Protein AF-A0A0C9UB62-F1 (afdb_monomer_lite)

Sequence (205 aa):
MTPSEPAIDLTAFPFMSEKWKAVMKWPSSHLMYPPISFDLPDPDKDSEVCLWVRLPLPQSPYLPPTPVRVEDFHWSIRWGIGNQGLLPLSYERIVEVERASPVSPHLTNWGPLTKVVRPSAEQEMAKIPIATMTLKQRQLLELLAITQPVKEPDGDWNCQNWTTSVLFRAASVEDPIVQANNGPLLTPEQVNNVLFQARNIKHEV

Secondary structure (DSSP, 8-state):
-PPPPP---GGG-TTS-HHHHTT----TTS--PPPP----PPPSS-EEEEEEEEPPPPP-TTS--PPPPGGG-EEEEEEEEE--SSS--EEEEEE--EESSTT---EE---SEEEEEPGGGGGGEEEEEEEEE-HHHHHHHHHHHHTSPPPP--SS--HHHHHHHHHHHHH-TT-HHHHTTTS-SS-HHHHHHHHHHHHT-----

Structure (mmCIF, N/CA/C/O backbone):
data_AF-A0A0C9UB62-F1
#
_entry.id   AF-A0A0C9UB62-F1
#
loop_
_atom_site.group_PDB
_atom_site.id
_atom_site.type_symbol
_atom_site.label_atom_id
_atom_site.label_alt_id
_atom_site.label_comp_id
_atom_site.label_asym_id
_atom_site.label_entity_id
_atom_site.label_seq_id
_atom_site.pdbx_PDB_ins_code
_atom_site.Cartn_x
_atom_site.Cartn_y
_atom_site.Cartn_z
_atom_site.occupancy
_atom_site.B_iso_or_equiv
_atom_site.auth_seq_id
_atom_site.auth_comp_id
_atom_site.auth_asym_id
_atom_site.auth_atom_id
_atom_site.pdbx_PDB_model_num
ATOM 1 N N . MET A 1 1 ? 23.006 -43.112 -1.429 1.00 38.00 1 MET A N 1
ATOM 2 C CA . MET A 1 1 ? 23.166 -42.280 -0.219 1.00 38.00 1 MET A CA 1
ATOM 3 C C . MET A 1 1 ? 22.691 -40.882 -0.568 1.00 38.00 1 MET A C 1
ATOM 5 O O . MET A 1 1 ? 23.387 -40.178 -1.284 1.00 38.00 1 MET A O 1
ATOM 9 N N . THR A 1 2 ? 21.465 -40.531 -0.189 1.00 38.28 2 THR A N 1
ATOM 10 C CA . THR A 1 2 ? 20.946 -39.159 -0.297 1.00 38.28 2 THR A CA 1
ATOM 11 C C . THR A 1 2 ? 21.610 -38.303 0.786 1.00 38.28 2 THR A C 1
ATOM 13 O O . THR A 1 2 ? 21.674 -38.770 1.925 1.00 38.28 2 THR A O 1
ATOM 16 N N . PRO A 1 3 ? 22.126 -37.097 0.483 1.00 37.44 3 PRO A N 1
ATOM 17 C CA . PRO A 1 3 ? 22.650 -36.220 1.520 1.00 37.44 3 PRO A CA 1
ATOM 18 C C . PRO A 1 3 ? 21.481 -35.777 2.403 1.00 37.44 3 PRO A C 1
ATOM 20 O O . PRO A 1 3 ? 20.479 -35.278 1.895 1.00 37.44 3 PRO A O 1
ATOM 23 N N . SER A 1 4 ? 21.588 -35.996 3.711 1.00 41.72 4 SER A N 1
ATOM 24 C CA . SER A 1 4 ? 20.668 -35.422 4.690 1.00 41.72 4 SER A CA 1
ATOM 25 C C . SER A 1 4 ? 20.773 -33.897 4.632 1.00 41.72 4 SER A C 1
ATOM 27 O O . SER A 1 4 ? 21.871 -33.362 4.798 1.00 41.72 4 SER A O 1
ATOM 29 N N . GLU A 1 5 ? 19.652 -33.216 4.387 1.00 37.06 5 GLU A N 1
ATOM 30 C CA . GLU A 1 5 ? 19.554 -31.758 4.487 1.00 37.06 5 GLU A CA 1
ATOM 31 C C . GLU A 1 5 ? 20.066 -31.291 5.861 1.00 37.06 5 GLU A C 1
ATOM 33 O O . GLU A 1 5 ? 19.705 -31.890 6.880 1.00 37.06 5 GLU A O 1
ATOM 38 N N . PRO A 1 6 ? 20.907 -30.244 5.932 1.00 40.44 6 PRO A N 1
ATOM 39 C CA . PRO A 1 6 ? 21.284 -29.674 7.213 1.00 40.44 6 PRO A CA 1
ATOM 40 C C . PRO A 1 6 ? 20.050 -29.011 7.832 1.00 40.44 6 PRO A C 1
ATOM 42 O O . PRO A 1 6 ? 19.455 -28.107 7.245 1.00 40.44 6 PRO A O 1
ATOM 45 N N . ALA A 1 7 ? 19.663 -29.465 9.025 1.00 40.06 7 ALA A N 1
ATOM 46 C CA . ALA A 1 7 ? 18.649 -28.796 9.825 1.00 40.06 7 ALA A CA 1
ATOM 47 C C . ALA A 1 7 ? 19.108 -27.354 10.093 1.00 40.06 7 ALA A C 1
ATOM 49 O O . ALA A 1 7 ? 20.144 -27.129 10.720 1.00 40.06 7 ALA A O 1
ATOM 50 N N . ILE A 1 8 ? 18.362 -26.382 9.569 1.00 47.00 8 ILE A N 1
ATOM 51 C CA . ILE A 1 8 ? 18.628 -24.961 9.784 1.00 47.00 8 ILE A CA 1
ATOM 52 C C . ILE A 1 8 ? 18.284 -24.632 11.237 1.00 47.00 8 ILE A C 1
ATOM 54 O O . ILE A 1 8 ? 17.157 -24.848 11.683 1.00 47.00 8 ILE A O 1
ATOM 58 N N . ASP A 1 9 ? 19.258 -24.090 11.963 1.00 43.28 9 ASP A N 1
ATOM 59 C CA . ASP A 1 9 ? 19.062 -23.579 13.313 1.00 43.28 9 ASP A CA 1
ATOM 60 C C . ASP A 1 9 ? 18.271 -22.263 13.268 1.00 43.28 9 ASP A C 1
ATOM 62 O O . ASP A 1 9 ? 18.799 -21.177 13.017 1.00 43.28 9 ASP A O 1
ATOM 66 N N . LEU A 1 10 ? 16.964 -22.374 13.499 1.00 40.56 10 LEU A N 1
ATOM 67 C CA . LEU A 1 10 ? 16.033 -21.247 13.510 1.00 40.56 10 LEU A CA 1
ATOM 68 C C . LEU A 1 10 ? 16.213 -20.323 14.728 1.00 40.56 10 LEU A C 1
ATOM 70 O O . LEU A 1 10 ? 15.552 -19.282 14.788 1.00 40.56 10 LEU A O 1
ATOM 74 N N . THR A 1 11 ? 17.091 -20.656 15.684 1.00 42.34 11 THR A N 1
ATOM 75 C CA . THR A 1 11 ? 17.400 -19.779 16.828 1.00 42.34 11 THR A CA 1
ATOM 76 C C . THR A 1 11 ? 18.331 -18.618 16.458 1.00 42.34 11 THR A C 1
ATOM 78 O O . THR A 1 11 ? 18.419 -17.644 17.203 1.00 42.34 11 THR A O 1
ATOM 81 N N . ALA A 1 12 ? 18.936 -18.640 15.264 1.00 42.84 12 ALA A N 1
ATOM 82 C CA . ALA A 1 12 ? 19.804 -17.573 14.759 1.00 42.84 12 ALA A CA 1
ATOM 83 C C . ALA A 1 12 ? 19.063 -16.287 14.314 1.00 42.84 12 ALA A C 1
ATOM 85 O O . ALA A 1 12 ? 19.710 -15.313 13.930 1.00 42.84 12 ALA A O 1
ATOM 86 N N . PHE A 1 13 ? 17.723 -16.246 14.366 1.00 46.22 13 PHE A N 1
ATOM 87 C CA . PHE A 1 13 ? 16.918 -15.122 13.861 1.00 46.22 13 PHE A CA 1
ATOM 88 C C . PHE A 1 13 ? 15.968 -14.554 14.935 1.00 46.22 13 PHE A C 1
ATOM 90 O O . PHE A 1 13 ? 14.762 -14.815 14.892 1.00 46.22 13 PHE A O 1
ATOM 97 N N . PRO A 1 14 ? 16.469 -13.739 15.885 1.00 41.69 14 PRO A N 1
ATOM 98 C CA . PRO A 1 14 ? 15.666 -13.183 16.981 1.00 41.69 14 PRO A CA 1
ATOM 99 C C . PRO A 1 14 ? 14.676 -12.080 16.552 1.00 41.69 14 PRO A C 1
ATOM 101 O O . PRO A 1 14 ? 13.917 -11.589 17.380 1.00 41.69 14 PRO A O 1
ATOM 104 N N . PHE A 1 15 ? 14.660 -11.689 15.270 1.00 45.53 15 PHE A N 1
ATOM 105 C CA . PHE A 1 15 ? 13.867 -10.565 14.747 1.00 45.53 15 PHE A CA 1
ATOM 106 C C . PHE A 1 15 ? 12.566 -10.972 14.034 1.00 45.53 15 PHE A C 1
ATOM 108 O O . PHE A 1 15 ? 11.826 -10.109 13.572 1.00 45.53 15 PHE A O 1
ATOM 115 N N . MET A 1 16 ? 12.265 -12.271 13.931 1.00 43.91 16 MET A N 1
ATOM 116 C CA . MET A 1 16 ? 10.997 -12.752 13.371 1.00 43.91 16 MET A CA 1
ATOM 117 C C . MET A 1 16 ? 10.036 -13.126 14.496 1.00 43.91 16 MET A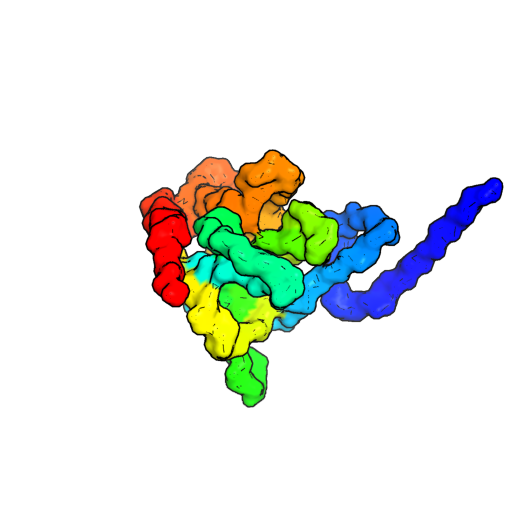 C 1
ATOM 119 O O . MET A 1 16 ? 10.305 -14.064 15.246 1.00 43.91 16 MET A O 1
ATOM 123 N N . SER A 1 17 ? 8.898 -12.432 14.600 1.00 52.84 17 SER A N 1
ATOM 124 C CA . SER A 1 17 ? 7.866 -12.826 15.562 1.00 52.84 17 SER A CA 1
ATOM 125 C C . SER A 1 17 ? 7.306 -14.211 15.209 1.00 52.84 17 SER A C 1
ATOM 127 O O . SER A 1 17 ? 7.137 -14.554 14.036 1.00 52.84 17 SER A O 1
ATOM 129 N N . GLU A 1 18 ? 7.006 -15.021 16.226 1.00 48.69 18 GLU A N 1
ATOM 130 C CA . GLU A 1 18 ? 6.475 -16.389 16.075 1.00 48.69 18 GLU A CA 1
ATOM 131 C C . GLU A 1 18 ? 5.194 -16.447 15.220 1.00 48.69 18 GLU A C 1
ATOM 133 O O . GLU A 1 18 ? 4.919 -17.446 14.556 1.00 48.69 18 GLU A O 1
ATOM 138 N N . LYS A 1 19 ? 4.455 -15.330 15.142 1.00 48.84 19 LYS A N 1
ATOM 139 C CA . LYS A 1 19 ? 3.273 -15.159 14.286 1.00 48.84 19 LYS A CA 1
ATOM 140 C C . LYS A 1 19 ? 3.584 -15.347 12.791 1.00 48.84 19 LYS A C 1
ATOM 142 O O . LYS A 1 19 ? 2.707 -15.775 12.047 1.00 48.84 19 LYS A O 1
ATOM 147 N N . TRP A 1 20 ? 4.813 -15.064 12.353 1.00 48.81 20 TRP A N 1
ATOM 148 C CA . TRP A 1 20 ? 5.208 -15.087 10.938 1.00 48.81 20 TRP A CA 1
ATOM 149 C C . TRP A 1 20 ? 5.779 -16.429 10.469 1.00 48.81 20 TRP A C 1
ATOM 151 O O . TRP A 1 20 ? 5.645 -16.775 9.296 1.00 48.81 20 TRP A O 1
ATOM 161 N N . LYS A 1 21 ? 6.336 -17.237 11.381 1.00 47.28 21 LYS A N 1
ATOM 162 C CA . LYS A 1 21 ? 6.927 -18.549 11.056 1.00 47.28 21 LYS A CA 1
ATOM 163 C C . LYS A 1 21 ? 5.878 -19.595 10.654 1.00 47.28 21 LYS A C 1
ATOM 165 O O . LYS A 1 21 ? 6.172 -20.490 9.869 1.00 47.28 21 LYS A O 1
ATOM 170 N N . ALA A 1 22 ? 4.647 -19.473 11.156 1.00 47.41 22 ALA A N 1
ATOM 171 C CA . ALA A 1 22 ? 3.569 -20.431 10.895 1.00 47.41 22 ALA A CA 1
ATOM 172 C C . ALA A 1 22 ? 2.894 -20.267 9.517 1.00 47.41 22 ALA A C 1
ATOM 174 O O . ALA A 1 22 ? 2.288 -21.215 9.020 1.00 47.41 22 ALA A O 1
ATOM 175 N N . VAL A 1 23 ? 2.985 -19.083 8.900 1.00 49.28 23 VAL A N 1
ATOM 176 C CA . VAL A 1 23 ? 2.247 -18.753 7.664 1.00 49.28 23 VAL A CA 1
ATOM 177 C C . VAL A 1 23 ? 3.047 -19.092 6.398 1.00 49.28 23 VAL A C 1
ATOM 179 O O . VAL A 1 23 ? 2.461 -19.350 5.350 1.00 49.28 23 VAL A O 1
ATOM 182 N N . MET A 1 24 ? 4.378 -19.155 6.479 1.00 48.28 24 MET A N 1
ATOM 183 C CA . MET A 1 24 ? 5.258 -19.224 5.307 1.00 48.28 24 MET A CA 1
ATOM 184 C C . MET A 1 24 ? 6.081 -20.522 5.303 1.00 48.28 24 MET A C 1
ATOM 186 O O . MET A 1 24 ? 7.197 -20.567 5.813 1.00 48.28 24 MET A O 1
ATOM 190 N N . LYS A 1 25 ? 5.553 -21.600 4.709 1.00 43.22 25 LYS A N 1
ATOM 191 C CA . LYS A 1 25 ? 6.361 -22.782 4.347 1.00 43.22 25 LYS A CA 1
ATOM 192 C C . LYS A 1 25 ? 7.100 -22.496 3.033 1.00 43.22 25 LYS A C 1
ATOM 194 O O . LYS A 1 25 ? 6.533 -22.709 1.966 1.00 43.22 25 LYS A O 1
ATOM 199 N N . TRP A 1 26 ? 8.334 -21.994 3.099 1.00 49.12 26 TRP A N 1
ATOM 200 C CA . TRP A 1 26 ? 9.145 -21.669 1.914 1.00 49.12 26 TRP A CA 1
ATOM 201 C C . TRP A 1 26 ? 10.185 -22.767 1.605 1.00 49.12 26 TRP A C 1
ATOM 203 O O . TRP A 1 26 ? 10.847 -23.231 2.534 1.00 49.12 26 TRP A O 1
ATOM 213 N N . PRO A 1 27 ? 10.367 -23.198 0.340 1.00 41.94 27 PRO A N 1
ATOM 214 C CA . PRO A 1 27 ? 11.395 -24.171 -0.037 1.00 41.94 27 PRO A CA 1
ATOM 215 C C . PRO A 1 27 ? 12.817 -23.574 -0.010 1.00 41.94 27 PRO A C 1
ATOM 217 O O . PRO A 1 27 ? 13.084 -22.495 -0.536 1.00 41.94 27 PRO A O 1
ATOM 220 N N . SER A 1 28 ? 13.745 -24.319 0.590 1.00 47.28 28 SER A N 1
ATOM 221 C CA . SER A 1 28 ? 15.059 -23.884 1.095 1.00 47.28 28 SER A CA 1
ATOM 222 C C . SER A 1 28 ? 16.166 -23.587 0.067 1.00 47.28 28 SER A C 1
ATOM 224 O O . SER A 1 28 ? 17.314 -23.415 0.469 1.00 47.28 28 SER A O 1
ATOM 226 N N . SER A 1 29 ? 15.909 -23.552 -1.245 1.00 42.22 29 SER A N 1
ATOM 227 C CA . SER A 1 29 ? 17.015 -23.560 -2.224 1.00 42.22 29 SER A CA 1
ATOM 228 C C . SER A 1 29 ? 17.572 -22.187 -2.619 1.00 42.22 29 SER A C 1
ATOM 230 O O . SER A 1 29 ? 18.649 -22.140 -3.200 1.00 42.22 29 SER A O 1
ATOM 232 N N . HIS A 1 30 ? 16.919 -21.076 -2.266 1.00 49.91 30 HIS A N 1
ATOM 233 C CA . HIS A 1 30 ? 17.483 -19.719 -2.334 1.00 49.91 30 HIS A CA 1
ATOM 234 C C . HIS A 1 30 ? 16.933 -18.918 -1.148 1.00 49.91 30 HIS A C 1
ATOM 236 O O . HIS A 1 30 ? 15.745 -18.598 -1.126 1.00 49.91 30 HIS A O 1
ATOM 242 N N . LEU A 1 31 ? 17.769 -18.618 -0.150 1.00 53.88 31 LEU A N 1
ATOM 243 C CA . LEU A 1 31 ? 17.399 -17.768 0.989 1.00 53.88 31 LEU A CA 1
ATOM 244 C C . LEU A 1 31 ? 17.066 -16.353 0.487 1.00 53.88 31 LEU A C 1
ATOM 246 O O . LEU A 1 31 ? 17.947 -15.510 0.332 1.00 53.88 31 LEU A O 1
ATOM 250 N N . MET A 1 32 ? 15.790 -16.106 0.199 1.00 62.75 32 MET A N 1
ATOM 251 C CA . MET A 1 32 ? 15.250 -14.762 0.033 1.00 62.75 32 MET A CA 1
ATOM 252 C C . MET A 1 32 ? 14.961 -14.213 1.423 1.00 62.75 32 MET A C 1
ATOM 254 O O . MET A 1 32 ? 14.104 -14.736 2.134 1.00 62.75 32 MET A O 1
ATOM 258 N N . TYR A 1 33 ? 15.697 -13.181 1.823 1.00 71.69 33 TYR A N 1
ATOM 259 C CA . TYR A 1 33 ? 15.425 -12.491 3.074 1.00 71.69 33 TYR A CA 1
ATOM 260 C C . TYR A 1 33 ? 14.314 -11.463 2.852 1.00 71.69 33 TYR A C 1
ATOM 262 O O . TYR A 1 33 ? 14.376 -10.727 1.862 1.00 71.69 33 TYR A O 1
ATOM 270 N N . PRO A 1 34 ? 13.318 -11.386 3.751 1.00 75.62 34 PRO A N 1
ATOM 271 C CA . PRO A 1 34 ? 12.351 -10.307 3.700 1.00 75.62 34 PRO A CA 1
ATOM 272 C C . PRO A 1 34 ? 13.068 -8.960 3.879 1.00 75.62 34 PRO A C 1
ATOM 274 O O . PRO A 1 34 ? 14.125 -8.893 4.521 1.00 75.62 34 PRO A O 1
ATOM 277 N N . PRO A 1 35 ? 12.493 -7.868 3.359 1.00 81.62 35 PRO A N 1
ATOM 278 C CA . PRO A 1 35 ? 12.993 -6.532 3.626 1.00 81.62 35 PRO A CA 1
ATOM 279 C C . PRO A 1 35 ? 13.030 -6.244 5.124 1.00 81.62 35 PRO A C 1
ATOM 281 O O . PRO A 1 35 ? 12.196 -6.723 5.894 1.00 81.62 35 PRO A O 1
ATOM 284 N N . ILE A 1 36 ? 13.969 -5.393 5.530 1.00 85.06 36 ILE A N 1
ATOM 285 C CA . ILE A 1 36 ? 14.010 -4.878 6.898 1.00 85.06 36 ILE A CA 1
ATOM 286 C C . ILE A 1 36 ? 12.713 -4.101 7.160 1.00 85.06 36 ILE A C 1
ATOM 288 O O . ILE A 1 36 ? 12.412 -3.131 6.461 1.00 85.06 36 ILE A O 1
ATOM 292 N N . SER A 1 37 ? 11.979 -4.517 8.191 1.00 89.38 37 SER A N 1
ATOM 293 C CA . SER A 1 37 ? 10.819 -3.809 8.728 1.00 89.38 37 SER A CA 1
ATOM 294 C C . SER A 1 37 ? 11.073 -3.464 10.187 1.00 89.38 37 SER A C 1
ATOM 296 O O . SER A 1 37 ? 11.507 -4.316 10.962 1.00 89.38 37 SER A O 1
ATOM 298 N N . PHE A 1 38 ? 10.780 -2.226 10.571 1.00 86.12 38 PHE A N 1
ATOM 299 C CA . PHE A 1 38 ? 10.839 -1.814 11.970 1.00 86.12 38 PHE A CA 1
ATOM 300 C C . PHE A 1 38 ? 9.590 -2.293 12.719 1.00 86.12 38 PHE A C 1
ATOM 302 O O . PHE A 1 38 ? 8.471 -2.158 12.224 1.00 86.12 38 PHE A O 1
ATOM 309 N N . ASP A 1 39 ? 9.768 -2.825 13.927 1.00 86.38 39 ASP A N 1
ATOM 310 C CA . ASP A 1 39 ? 8.655 -3.208 14.801 1.00 86.38 39 ASP A CA 1
ATOM 311 C C . ASP A 1 39 ? 8.157 -1.984 15.585 1.00 86.38 39 ASP A C 1
ATOM 313 O O . ASP A 1 39 ? 8.404 -1.829 16.780 1.00 86.38 39 ASP A O 1
ATOM 317 N N . LEU A 1 40 ? 7.546 -1.041 14.862 1.00 87.06 40 LEU A N 1
ATOM 318 C CA . LEU A 1 40 ? 6.923 0.149 15.439 1.00 87.06 40 LEU A CA 1
ATOM 319 C C . LEU A 1 40 ? 5.398 0.027 15.351 1.00 87.06 40 LEU A C 1
ATOM 321 O O . LEU A 1 40 ? 4.884 -0.302 14.275 1.00 87.06 40 LEU A O 1
ATOM 325 N N . PRO A 1 41 ? 4.666 0.312 16.442 1.00 89.44 41 PRO A N 1
ATOM 326 C CA . PRO A 1 41 ? 3.213 0.258 16.438 1.00 89.44 41 PRO A CA 1
ATOM 327 C C . PRO A 1 41 ? 2.622 1.356 15.546 1.00 89.44 41 PRO A C 1
ATOM 329 O O . PRO A 1 41 ? 3.055 2.511 15.590 1.00 89.44 41 PRO A O 1
ATOM 332 N N . ASP A 1 42 ? 1.588 0.998 14.780 1.00 92.81 42 ASP A N 1
ATOM 333 C CA . ASP A 1 42 ? 0.747 1.973 14.081 1.00 92.81 42 ASP A CA 1
ATOM 334 C C . ASP A 1 42 ? -0.025 2.799 15.132 1.00 92.81 42 ASP A C 1
ATOM 336 O O . ASP A 1 42 ? -0.736 2.212 15.956 1.00 92.81 42 ASP A O 1
ATOM 340 N N . PRO A 1 43 ? 0.141 4.135 15.178 1.00 93.25 43 PRO A N 1
ATOM 341 C CA . PRO A 1 43 ? -0.484 4.961 16.202 1.00 93.25 43 PRO A CA 1
ATOM 342 C C . PRO A 1 43 ? -2.014 4.930 16.119 1.00 93.25 43 PRO A C 1
ATOM 344 O O . PRO A 1 43 ? -2.596 5.037 15.039 1.00 93.25 43 PRO A O 1
ATOM 347 N N . ASP A 1 44 ? -2.676 4.895 17.277 1.00 95.50 44 ASP A N 1
ATOM 348 C CA . ASP A 1 44 ? -4.135 5.007 17.380 1.00 95.50 44 ASP A CA 1
ATOM 349 C C . ASP A 1 44 ? -4.604 6.456 17.176 1.00 95.50 44 ASP A C 1
ATOM 351 O O . ASP A 1 44 ? -4.972 7.179 18.100 1.00 95.50 44 ASP A O 1
ATOM 355 N N . LYS A 1 45 ? -4.476 6.917 15.934 1.00 94.56 45 LYS A N 1
ATOM 356 C CA . LYS A 1 45 ? -4.943 8.210 15.444 1.00 94.56 45 LYS A CA 1
ATOM 357 C C . LYS A 1 45 ? -5.405 8.069 14.004 1.00 94.56 45 LYS A C 1
ATOM 359 O O . LYS A 1 45 ? -5.017 7.125 13.310 1.00 94.56 45 LYS A O 1
ATOM 364 N N . ASP A 1 46 ? -6.158 9.049 13.539 1.00 96.69 46 ASP A N 1
ATOM 365 C CA . ASP A 1 46 ? -6.497 9.163 12.130 1.00 96.69 46 ASP A CA 1
ATOM 366 C C . ASP A 1 46 ? -5.253 9.545 11.320 1.00 96.69 46 ASP A C 1
ATOM 368 O O . ASP A 1 46 ? -4.506 10.459 11.687 1.00 96.69 46 ASP A O 1
ATOM 372 N N . SER A 1 47 ? -5.023 8.828 10.222 1.00 96.56 47 SER A N 1
ATOM 373 C CA . SER A 1 47 ? -3.880 9.041 9.333 1.00 96.56 47 SER A CA 1
ATOM 374 C C . SER A 1 47 ? -4.340 9.105 7.885 1.00 96.56 47 SER A C 1
ATOM 376 O O . SER A 1 47 ? -5.184 8.320 7.452 1.00 96.56 47 SER A O 1
ATOM 378 N N . GLU A 1 48 ? -3.753 10.029 7.129 1.00 97.44 48 GLU A N 1
ATOM 379 C CA . GLU A 1 48 ? -3.932 10.112 5.683 1.00 97.44 48 GLU A CA 1
ATOM 380 C C . GLU A 1 48 ? -3.217 8.934 5.005 1.00 97.44 48 GLU A C 1
ATOM 382 O O . GLU A 1 48 ? -1.992 8.802 5.076 1.00 97.44 48 GLU A O 1
ATOM 387 N N . VAL A 1 49 ? -3.996 8.071 4.355 1.00 97.94 49 VAL A N 1
ATOM 388 C CA . VAL A 1 49 ? -3.514 6.948 3.550 1.00 97.94 49 VAL A CA 1
ATOM 389 C C . VAL A 1 49 ? -3.439 7.393 2.097 1.00 97.94 49 VAL A C 1
ATOM 391 O O . VAL A 1 49 ? -4.398 7.951 1.559 1.00 97.94 49 VAL A O 1
ATOM 394 N N . CYS A 1 50 ? -2.297 7.155 1.459 1.00 97.62 50 CYS A N 1
ATOM 395 C CA . CYS A 1 50 ? -2.002 7.639 0.114 1.00 97.62 50 CYS A CA 1
ATOM 396 C C . CYS A 1 50 ? -1.519 6.521 -0.802 1.00 97.62 50 CYS A C 1
ATOM 398 O O . CYS A 1 50 ? -0.837 5.594 -0.363 1.00 97.62 50 CYS A O 1
ATOM 400 N N . LEU A 1 51 ? -1.818 6.659 -2.091 1.00 97.56 51 LEU A N 1
ATOM 401 C CA . LEU A 1 51 ? -1.153 5.926 -3.153 1.00 97.56 51 LEU A CA 1
ATOM 402 C C . LEU A 1 51 ? 0.106 6.697 -3.541 1.00 97.56 51 LEU A C 1
ATOM 404 O O . LEU A 1 51 ? 0.044 7.864 -3.926 1.00 97.56 51 LEU A O 1
ATOM 408 N N . TRP A 1 52 ? 1.242 6.028 -3.443 1.00 95.12 52 TRP A N 1
ATOM 409 C CA . TRP A 1 52 ? 2.532 6.548 -3.856 1.00 95.12 52 TRP A CA 1
ATOM 410 C C . TRP A 1 52 ? 2.930 5.925 -5.182 1.00 95.12 52 TRP A C 1
ATOM 412 O O . TRP A 1 52 ? 2.940 4.698 -5.314 1.00 95.12 52 TRP A O 1
ATOM 422 N N . VAL A 1 53 ? 3.285 6.781 -6.135 1.00 93.56 53 VAL A N 1
ATOM 423 C CA . VAL A 1 53 ? 3.733 6.405 -7.474 1.00 93.56 53 VAL A CA 1
ATOM 424 C C . VAL A 1 53 ? 5.176 6.859 -7.630 1.00 93.56 53 VAL A C 1
ATOM 426 O O . VAL A 1 53 ? 5.459 8.054 -7.562 1.00 93.56 53 VAL A O 1
ATOM 429 N N . ARG A 1 54 ? 6.091 5.903 -7.798 1.00 89.50 54 ARG A N 1
ATOM 430 C CA . ARG A 1 54 ? 7.531 6.153 -7.947 1.00 89.50 54 ARG A CA 1
ATOM 431 C C . ARG A 1 54 ? 8.009 5.715 -9.322 1.00 89.50 54 ARG A C 1
ATOM 433 O O . ARG A 1 54 ? 7.563 4.684 -9.826 1.00 89.50 54 ARG A O 1
ATOM 440 N N . LEU A 1 55 ? 8.981 6.438 -9.869 1.00 84.06 55 LEU A N 1
ATOM 441 C CA . LEU A 1 55 ? 9.744 5.985 -11.028 1.00 84.06 55 LEU A CA 1
ATOM 442 C C . LEU A 1 55 ? 10.365 4.591 -10.790 1.00 84.06 55 LEU A C 1
ATOM 444 O O . LEU A 1 55 ? 10.696 4.234 -9.647 1.00 84.06 55 LEU A O 1
ATOM 448 N N . PRO A 1 56 ? 10.544 3.780 -11.848 1.00 78.38 56 PRO A N 1
ATOM 449 C CA . PRO A 1 56 ? 11.391 2.603 -11.740 1.00 78.38 56 PRO A CA 1
ATOM 450 C C . PRO A 1 56 ? 12.781 3.041 -11.279 1.00 78.38 56 PRO A C 1
ATOM 452 O O . PRO A 1 56 ? 13.258 4.118 -11.640 1.00 78.38 56 PRO A O 1
ATOM 455 N N . LEU A 1 57 ? 13.442 2.200 -10.481 1.00 71.06 57 LEU A N 1
ATOM 456 C CA . LEU A 1 57 ? 14.835 2.457 -10.126 1.00 71.06 57 LEU A CA 1
ATOM 457 C C . LEU A 1 57 ? 15.650 2.643 -11.413 1.00 71.06 57 LEU A C 1
ATOM 459 O O . LEU A 1 57 ? 15.420 1.887 -12.366 1.00 71.06 57 LEU A O 1
ATOM 463 N N . PRO A 1 58 ? 16.581 3.616 -11.449 1.00 64.69 58 PRO A N 1
ATOM 464 C CA . PRO A 1 58 ? 17.397 3.853 -12.625 1.00 64.69 58 PRO A CA 1
ATOM 465 C C . PRO A 1 58 ? 18.022 2.536 -13.069 1.00 64.69 58 PRO A C 1
ATOM 467 O O . PRO A 1 58 ? 18.613 1.799 -12.271 1.00 64.69 58 PRO A O 1
ATOM 470 N N . GLN A 1 59 ? 17.833 2.220 -14.349 1.00 61.25 59 GLN A N 1
ATOM 471 C CA . GLN A 1 59 ? 18.492 1.073 -14.946 1.00 61.25 59 GLN A CA 1
ATOM 472 C C . GLN A 1 59 ? 20.006 1.259 -14.830 1.00 61.25 59 GLN A C 1
ATOM 474 O O . GLN A 1 59 ? 20.501 2.380 -14.711 1.00 61.25 59 GLN A O 1
ATOM 479 N N . SER A 1 60 ? 20.729 0.137 -14.826 1.00 64.31 60 SER A N 1
ATOM 480 C CA . SER A 1 60 ? 22.192 0.111 -14.783 1.00 64.31 60 SER A CA 1
ATOM 481 C C . SER A 1 60 ? 22.786 1.238 -15.642 1.00 64.31 60 SER A C 1
ATOM 483 O O . SER A 1 60 ? 22.411 1.334 -16.811 1.00 64.31 60 SER A O 1
ATOM 485 N N . PRO A 1 61 ? 23.736 2.048 -15.129 1.00 67.69 61 PRO A N 1
ATOM 486 C CA . PRO A 1 61 ? 24.345 3.134 -15.906 1.00 67.69 61 PRO A CA 1
ATOM 487 C C . PRO A 1 61 ? 25.113 2.619 -17.136 1.00 67.69 61 PRO A C 1
ATOM 489 O O . PRO A 1 61 ? 25.534 3.399 -17.984 1.00 67.69 61 PRO A O 1
ATOM 492 N N . TYR A 1 62 ? 25.308 1.301 -17.221 1.00 74.38 62 TYR A N 1
ATOM 493 C CA . TYR A 1 62 ? 25.943 0.605 -18.331 1.00 74.38 62 TYR A CA 1
ATOM 494 C C . TYR A 1 62 ? 24.956 0.162 -19.426 1.00 74.38 62 TYR A C 1
ATOM 496 O O . TYR A 1 62 ? 25.394 -0.391 -20.433 1.00 74.38 62 TYR A O 1
ATOM 504 N N . LEU A 1 63 ? 23.646 0.363 -19.242 1.00 68.38 63 LEU A N 1
ATOM 505 C CA . LEU A 1 63 ? 22.623 0.092 -20.252 1.00 68.38 63 LEU A CA 1
ATOM 506 C C . LEU A 1 63 ? 22.143 1.402 -20.892 1.00 68.38 63 LEU A C 1
ATOM 508 O O . LEU A 1 63 ? 22.084 2.430 -20.215 1.00 68.38 63 LEU A O 1
ATOM 512 N N . PRO A 1 64 ? 21.804 1.392 -22.195 1.00 70.50 64 PRO A N 1
ATOM 513 C CA . PRO A 1 64 ? 21.224 2.563 -22.834 1.00 70.50 64 PRO A CA 1
ATOM 514 C C . PRO A 1 64 ? 19.903 2.931 -22.140 1.00 70.50 64 PRO A C 1
ATOM 516 O O . PRO A 1 64 ? 19.150 2.030 -21.763 1.00 70.50 64 PRO A O 1
ATOM 519 N N . PRO A 1 65 ? 19.595 4.231 -21.984 1.00 72.50 65 PRO A N 1
ATOM 520 C CA . PRO A 1 65 ? 18.349 4.658 -21.367 1.00 72.50 65 PRO A CA 1
ATOM 521 C C . PRO A 1 65 ? 17.170 4.144 -22.194 1.00 72.50 65 PRO A C 1
ATOM 523 O O . PRO A 1 65 ? 16.989 4.527 -23.351 1.00 72.50 65 PRO A O 1
ATOM 526 N N . THR A 1 66 ? 16.363 3.262 -21.610 1.00 73.81 66 THR A N 1
ATOM 527 C CA . THR A 1 66 ? 15.076 2.893 -22.196 1.00 73.81 66 THR A CA 1
ATOM 528 C C . THR A 1 66 ? 14.037 3.946 -21.829 1.00 73.81 66 THR A C 1
ATOM 530 O O . THR A 1 66 ? 14.021 4.382 -20.674 1.00 73.81 66 THR A O 1
ATOM 533 N N . PRO A 1 67 ? 13.138 4.326 -22.754 1.00 80.31 67 PRO A N 1
ATOM 534 C CA . PRO A 1 67 ? 11.996 5.163 -22.415 1.00 80.31 67 PRO A CA 1
ATOM 535 C C . PRO A 1 67 ? 11.221 4.547 -21.250 1.00 80.31 67 PRO A C 1
ATOM 537 O O . PRO A 1 67 ? 10.807 3.391 -21.332 1.00 80.31 67 PRO A O 1
ATOM 540 N N . VAL A 1 68 ? 11.052 5.310 -20.171 1.00 80.62 68 VAL A N 1
ATOM 541 C CA . VAL A 1 68 ? 10.240 4.892 -19.028 1.00 80.62 68 VAL A CA 1
ATOM 542 C C . VAL A 1 68 ? 8.778 4.946 -19.443 1.00 80.62 68 VAL A C 1
ATOM 544 O O . VAL A 1 68 ? 8.296 5.990 -19.895 1.00 80.62 68 VAL A O 1
ATOM 547 N N . ARG A 1 69 ? 8.073 3.826 -19.305 1.00 84.00 69 ARG A N 1
ATOM 548 C CA . ARG A 1 69 ? 6.641 3.742 -19.580 1.00 84.00 69 ARG A CA 1
ATOM 549 C C . ARG A 1 69 ? 5.853 3.868 -18.280 1.00 84.00 69 ARG A C 1
ATOM 551 O O . ARG A 1 69 ? 6.374 3.630 -17.194 1.00 84.00 69 ARG A O 1
ATOM 558 N N . VAL A 1 70 ? 4.573 4.221 -18.385 1.00 84.38 70 VAL A N 1
ATOM 559 C CA . VAL A 1 70 ? 3.693 4.359 -17.210 1.00 84.38 70 VAL A CA 1
ATOM 560 C C . VAL A 1 70 ? 3.584 3.033 -16.456 1.00 84.38 70 VAL A C 1
ATOM 562 O O . VAL A 1 70 ? 3.497 3.027 -15.231 1.00 84.38 70 VAL A O 1
ATOM 565 N N . GLU A 1 71 ? 3.655 1.904 -17.162 1.00 85.50 71 GLU A N 1
ATOM 566 C CA . GLU A 1 71 ? 3.599 0.563 -16.574 1.00 85.50 71 GLU A CA 1
ATOM 567 C C . GLU A 1 71 ? 4.844 0.211 -15.740 1.00 85.50 71 GLU A C 1
ATOM 569 O O . GLU A 1 71 ? 4.786 -0.698 -14.911 1.00 85.50 71 GLU A O 1
ATOM 574 N N . ASP A 1 72 ? 5.948 0.945 -15.920 1.00 83.94 72 ASP A N 1
ATOM 575 C CA . ASP A 1 72 ? 7.186 0.751 -15.160 1.00 83.94 72 ASP A CA 1
ATOM 576 C C . ASP A 1 72 ? 7.141 1.439 -13.785 1.00 83.94 72 ASP A C 1
ATOM 578 O O . ASP A 1 72 ? 8.01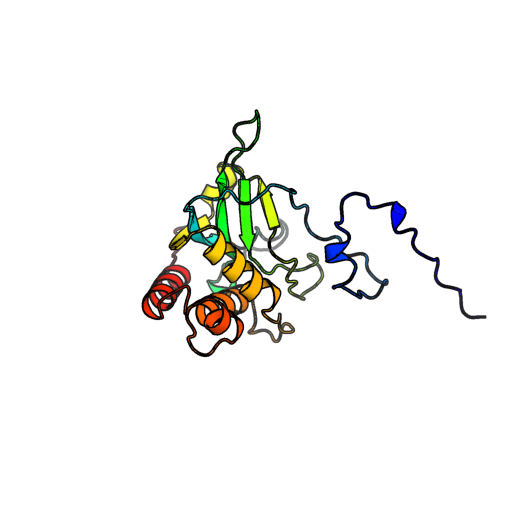8 1.216 -12.946 1.00 83.94 72 ASP A O 1
ATOM 582 N N . PHE A 1 73 ? 6.135 2.286 -13.531 1.00 90.31 73 PHE A N 1
ATOM 583 C CA . PHE A 1 73 ? 6.001 2.974 -12.250 1.00 90.31 73 PHE A CA 1
ATOM 584 C C . PHE A 1 73 ? 5.648 1.994 -11.134 1.00 90.31 73 PHE A C 1
ATOM 586 O O . PHE A 1 73 ? 4.765 1.142 -11.268 1.00 90.31 73 PHE A O 1
ATOM 593 N N . HIS A 1 74 ? 6.312 2.160 -9.994 1.00 91.69 74 HIS A N 1
ATOM 594 C CA . HIS A 1 74 ? 6.066 1.366 -8.801 1.00 91.69 74 HIS A CA 1
ATOM 595 C C . HIS A 1 74 ? 4.973 2.003 -7.955 1.00 91.69 74 HIS A C 1
ATOM 597 O O . HIS A 1 74 ? 5.062 3.183 -7.605 1.00 91.69 74 HIS A O 1
ATOM 603 N N . TRP A 1 75 ? 3.946 1.224 -7.624 1.00 95.44 75 TRP A N 1
ATOM 604 C CA . TRP A 1 75 ? 2.818 1.672 -6.812 1.00 95.44 75 TRP A CA 1
ATOM 605 C C . TRP A 1 75 ? 2.867 1.040 -5.427 1.00 95.44 75 TRP A C 1
ATOM 607 O O . TRP A 1 75 ? 3.128 -0.153 -5.280 1.00 95.44 75 TRP A O 1
ATOM 617 N N . SER A 1 76 ? 2.588 1.847 -4.408 1.00 96.12 76 SER A N 1
ATOM 618 C CA . SER A 1 76 ? 2.517 1.391 -3.018 1.00 96.12 76 SER A CA 1
ATOM 619 C C . SER A 1 76 ? 1.505 2.211 -2.227 1.00 96.12 76 SER A C 1
ATOM 621 O O . SER A 1 76 ? 1.345 3.406 -2.475 1.00 96.12 76 SER A O 1
ATOM 623 N N . ILE A 1 77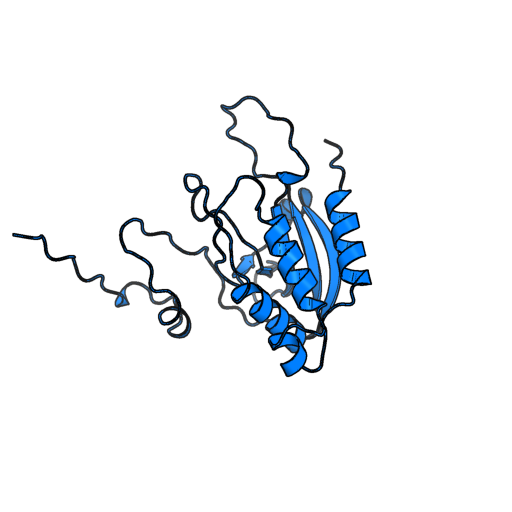 ? 0.820 1.588 -1.272 1.00 98.00 77 ILE A N 1
ATOM 624 C CA . ILE A 1 77 ? -0.092 2.285 -0.360 1.00 98.00 77 ILE A CA 1
ATOM 625 C C . ILE A 1 77 ? 0.674 2.596 0.922 1.00 98.00 77 ILE A C 1
ATOM 627 O O . ILE A 1 77 ? 1.303 1.698 1.484 1.00 98.00 77 ILE A O 1
ATOM 631 N N . ARG A 1 78 ? 0.650 3.852 1.380 1.00 96.81 78 ARG A N 1
ATOM 632 C CA . ARG A 1 78 ? 1.431 4.271 2.553 1.00 96.81 78 ARG A CA 1
ATOM 633 C C . ARG A 1 78 ? 0.709 5.259 3.450 1.00 96.81 78 ARG A C 1
ATOM 635 O O . ARG A 1 78 ? -0.139 6.023 2.990 1.00 96.81 78 ARG A O 1
ATOM 642 N N . TRP A 1 79 ? 1.097 5.264 4.719 1.00 96.94 79 TRP A N 1
ATOM 643 C CA . TRP A 1 79 ? 0.716 6.281 5.696 1.00 96.94 79 TRP A CA 1
ATOM 644 C C . TRP A 1 79 ? 1.825 6.491 6.725 1.00 96.94 79 TRP A C 1
ATOM 646 O O . TRP A 1 79 ? 2.602 5.584 7.032 1.00 96.94 79 TRP A O 1
ATOM 656 N N . GLY A 1 80 ? 1.883 7.699 7.280 1.00 94.50 80 GLY A N 1
ATOM 657 C CA . GLY A 1 80 ? 2.844 8.038 8.323 1.00 94.50 80 GLY A CA 1
ATOM 658 C C . GLY A 1 80 ? 2.466 7.413 9.665 1.00 94.50 80 GLY A C 1
ATOM 659 O O . GLY A 1 80 ? 1.341 7.584 10.139 1.00 94.50 80 GLY A O 1
ATOM 660 N N . ILE A 1 81 ? 3.429 6.762 10.320 1.00 91.38 81 ILE A N 1
ATOM 661 C CA . ILE A 1 81 ? 3.281 6.272 11.705 1.00 91.38 81 ILE A CA 1
ATOM 662 C C . ILE A 1 81 ? 3.894 7.234 12.742 1.00 91.38 81 ILE A C 1
ATOM 664 O O . ILE A 1 81 ? 3.844 6.990 13.948 1.00 91.38 81 ILE A O 1
ATOM 668 N N . GLY A 1 82 ? 4.403 8.381 12.274 1.00 82.06 82 GLY A N 1
ATOM 669 C CA . GLY A 1 82 ? 4.952 9.465 13.088 1.00 82.06 82 GLY A CA 1
ATOM 670 C C . GLY A 1 82 ? 6.430 9.293 13.448 1.00 82.06 82 GLY A C 1
ATOM 671 O O . GLY A 1 82 ? 7.074 8.310 13.089 1.00 82.06 82 GLY A O 1
ATOM 672 N N . ASN A 1 83 ? 6.965 10.275 14.176 1.00 76.38 83 ASN A N 1
ATOM 673 C CA . ASN A 1 83 ? 8.326 10.235 14.705 1.00 76.38 83 ASN A CA 1
ATOM 674 C C . ASN A 1 83 ? 8.285 9.562 16.081 1.00 76.38 83 ASN A C 1
ATOM 676 O O . ASN A 1 83 ? 7.902 10.193 17.063 1.00 76.38 83 ASN A O 1
ATOM 680 N N . GLN A 1 84 ? 8.652 8.283 16.158 1.00 64.88 84 GLN A N 1
ATOM 681 C CA . GLN A 1 84 ? 8.684 7.529 17.423 1.00 64.88 84 GLN A CA 1
ATOM 682 C C . GLN A 1 84 ? 10.089 7.461 18.053 1.00 64.88 84 GLN A C 1
ATOM 684 O O . GLN A 1 84 ? 10.385 6.557 18.828 1.00 64.88 84 GLN A O 1
ATOM 689 N N . GLY A 1 85 ? 10.981 8.405 17.736 1.00 62.12 85 GLY A N 1
ATOM 690 C CA . GLY A 1 85 ? 12.361 8.382 18.224 1.00 62.12 85 GLY A CA 1
ATOM 691 C C . GLY A 1 85 ? 12.979 9.761 18.441 1.00 62.12 85 GLY A C 1
ATOM 692 O O . GLY A 1 85 ? 12.398 10.787 18.107 1.00 62.12 85 GLY A O 1
ATOM 693 N N . LEU A 1 86 ? 14.195 9.759 18.995 1.00 58.81 86 LEU A N 1
ATOM 694 C CA . LEU A 1 86 ? 15.003 10.961 19.253 1.00 58.81 86 LEU A CA 1
ATOM 695 C C . LEU A 1 86 ? 15.528 11.627 17.971 1.00 58.81 86 LEU A C 1
ATOM 697 O O . LEU A 1 86 ? 15.944 12.782 17.998 1.00 58.81 86 LEU A O 1
ATOM 701 N N . LEU A 1 87 ? 15.543 10.892 16.858 1.00 69.50 87 LEU A N 1
ATOM 702 C CA . LEU A 1 87 ? 15.994 11.390 15.565 1.00 69.50 87 LEU A CA 1
ATOM 703 C C . LEU A 1 87 ? 14.800 11.931 14.765 1.00 69.50 87 LEU A C 1
ATOM 705 O O . LEU A 1 87 ? 13.724 11.332 14.823 1.00 69.50 87 LEU A O 1
ATOM 709 N N . PRO A 1 88 ? 14.981 13.000 13.965 1.00 72.81 88 PRO A N 1
ATOM 710 C CA . PRO A 1 88 ? 13.950 13.561 13.089 1.00 72.81 88 PRO A CA 1
ATOM 711 C C . PRO A 1 88 ? 13.739 12.678 11.845 1.00 72.81 88 PRO A C 1
ATOM 713 O O . PRO A 1 88 ? 13.846 13.132 10.708 1.00 72.81 88 PRO A O 1
ATOM 716 N N . LEU A 1 89 ? 13.506 11.384 12.060 1.00 81.75 89 LEU A N 1
ATOM 717 C CA . LEU A 1 89 ? 13.221 10.406 11.021 1.00 81.75 89 LEU A CA 1
ATOM 718 C C . LEU A 1 89 ? 11.715 10.187 10.952 1.00 81.75 89 LEU A C 1
ATOM 720 O O . LEU A 1 89 ? 11.094 9.877 11.968 1.00 81.75 89 LEU A O 1
ATOM 724 N N . SER A 1 90 ? 11.166 10.307 9.746 1.00 87.31 90 SER A N 1
ATOM 725 C CA . SER A 1 90 ? 9.779 9.947 9.473 1.00 87.31 90 SER A CA 1
ATOM 726 C C . SER A 1 90 ? 9.699 8.458 9.170 1.00 87.31 90 SER A C 1
ATOM 728 O O . SER A 1 90 ? 10.487 7.928 8.383 1.00 87.31 90 SER A O 1
ATOM 730 N N . TYR A 1 91 ? 8.754 7.782 9.809 1.00 91.19 91 TYR A N 1
ATOM 731 C CA . TYR A 1 91 ? 8.464 6.382 9.549 1.00 91.19 91 TYR A CA 1
ATOM 732 C C . TYR A 1 91 ? 7.132 6.269 8.822 1.00 91.19 91 TYR A C 1
ATOM 734 O O . TYR A 1 91 ? 6.142 6.908 9.199 1.00 91.19 91 TYR A O 1
ATOM 742 N N . GLU A 1 92 ? 7.106 5.411 7.812 1.00 94.12 92 GLU A N 1
ATOM 743 C CA . GLU A 1 92 ? 5.902 5.080 7.068 1.00 94.12 92 GLU A CA 1
ATOM 744 C C . GLU A 1 92 ? 5.616 3.591 7.154 1.00 94.12 92 GLU A C 1
ATOM 746 O O . GLU A 1 92 ? 6.521 2.750 7.132 1.00 94.12 92 GLU A O 1
ATOM 751 N N . ARG A 1 93 ? 4.326 3.282 7.213 1.00 96.00 93 ARG A N 1
ATOM 752 C CA . ARG A 1 93 ? 3.809 1.950 6.950 1.00 96.00 93 ARG A CA 1
ATOM 753 C C . ARG A 1 93 ? 3.547 1.838 5.455 1.00 96.00 93 ARG A C 1
ATOM 755 O O . ARG A 1 93 ? 2.964 2.746 4.869 1.00 96.00 93 ARG A O 1
ATOM 762 N N . ILE A 1 94 ? 4.011 0.755 4.848 1.00 95.94 94 ILE A N 1
ATOM 763 C CA . ILE A 1 94 ? 4.039 0.548 3.403 1.00 95.94 94 ILE A CA 1
ATOM 764 C C . ILE A 1 94 ? 3.417 -0.805 3.087 1.00 95.94 94 ILE A C 1
ATOM 766 O O . ILE A 1 94 ? 3.798 -1.830 3.651 1.00 95.94 94 ILE A O 1
ATOM 770 N N . VAL A 1 95 ? 2.480 -0.792 2.150 1.00 96.88 95 VAL A N 1
ATOM 771 C CA . VAL A 1 95 ? 1.808 -1.966 1.604 1.00 96.88 95 VAL A CA 1
ATOM 772 C C . VAL A 1 95 ? 2.077 -1.995 0.104 1.00 96.88 95 VAL A C 1
ATOM 774 O O . VAL A 1 95 ? 1.604 -1.137 -0.644 1.00 96.88 95 VAL A O 1
ATOM 777 N N . GLU A 1 96 ? 2.878 -2.963 -0.331 1.00 95.38 96 GLU A N 1
ATOM 778 C CA . GLU A 1 96 ? 3.328 -3.091 -1.716 1.00 95.38 96 GLU A CA 1
ATOM 779 C C . GLU A 1 96 ? 3.674 -4.542 -2.061 1.00 95.38 96 GLU A C 1
ATOM 781 O O . GLU A 1 96 ? 3.880 -5.377 -1.180 1.00 95.38 96 GLU A O 1
ATOM 786 N N . VAL A 1 97 ? 3.775 -4.819 -3.360 1.00 93.44 97 VAL A N 1
ATOM 787 C CA . VAL A 1 97 ? 4.455 -6.010 -3.872 1.00 93.44 97 VAL A CA 1
ATOM 788 C C . VAL A 1 97 ? 5.702 -5.577 -4.612 1.00 93.44 97 VAL A C 1
ATOM 790 O O . VAL A 1 97 ? 5.675 -4.622 -5.386 1.00 93.44 97 VAL A O 1
ATOM 793 N N . GLU A 1 98 ? 6.792 -6.292 -4.400 1.00 89.00 98 GLU A N 1
ATOM 794 C CA . GLU A 1 98 ? 8.076 -6.002 -5.030 1.00 89.00 98 GLU A CA 1
ATOM 795 C C . GLU A 1 98 ? 8.720 -7.288 -5.533 1.00 89.00 98 GLU A C 1
ATOM 797 O O . GLU A 1 98 ? 8.343 -8.389 -5.133 1.00 89.00 98 GLU A O 1
ATOM 802 N N . ARG A 1 99 ? 9.696 -7.168 -6.433 1.00 83.19 99 ARG A N 1
ATOM 803 C CA . ARG A 1 99 ? 10.471 -8.337 -6.850 1.00 83.19 99 ARG A CA 1
ATOM 804 C C . ARG A 1 99 ? 11.281 -8.842 -5.667 1.00 83.19 99 ARG A C 1
ATOM 806 O O . ARG A 1 99 ? 11.992 -8.068 -5.032 1.00 83.19 99 ARG A O 1
ATOM 813 N N . ALA A 1 100 ? 11.231 -10.146 -5.424 1.00 79.00 100 ALA A N 1
ATOM 814 C CA . ALA A 1 100 ? 11.963 -10.756 -4.316 1.00 79.00 100 ALA A CA 1
ATOM 815 C C . ALA A 1 100 ? 13.493 -10.623 -4.448 1.00 79.00 100 ALA A C 1
ATOM 817 O O . ALA A 1 100 ? 14.229 -10.714 -3.471 1.00 79.00 100 ALA A O 1
ATOM 818 N N . SER A 1 101 ? 13.977 -10.457 -5.681 1.00 76.12 101 SER A N 1
ATOM 819 C CA . SER A 1 101 ? 15.385 -10.272 -6.015 1.00 76.12 101 SER A CA 1
ATOM 820 C C . SER A 1 101 ? 15.506 -9.590 -7.383 1.00 76.12 101 SER A C 1
ATOM 822 O O . SER A 1 101 ? 14.637 -9.811 -8.228 1.00 76.12 101 SER A O 1
ATOM 824 N N . PRO A 1 102 ? 16.584 -8.829 -7.665 1.00 69.81 102 PRO A N 1
ATOM 825 C CA . PRO A 1 102 ? 16.822 -8.244 -8.988 1.00 69.81 102 PRO A CA 1
ATOM 826 C C . PRO A 1 102 ? 16.827 -9.263 -10.135 1.00 69.81 102 PRO A C 1
ATOM 828 O O . PRO A 1 102 ? 16.511 -8.907 -11.267 1.00 69.81 102 PRO A O 1
ATOM 831 N N . VAL A 1 103 ? 17.177 -10.521 -9.845 1.00 71.44 103 VAL A N 1
ATOM 832 C CA . VAL A 1 103 ? 17.223 -11.609 -10.837 1.00 71.44 103 VAL A CA 1
ATOM 833 C C . VAL A 1 103 ? 15.931 -12.424 -10.911 1.00 71.44 103 VAL A C 1
ATOM 835 O O . VAL A 1 103 ? 15.785 -13.243 -11.813 1.00 71.44 103 VAL A O 1
ATOM 838 N N . SER A 1 104 ? 14.995 -12.220 -9.978 1.00 74.88 104 SER A N 1
ATOM 839 C CA . SER A 1 104 ? 13.715 -12.927 -9.974 1.00 74.88 104 SER A CA 1
ATOM 840 C C . SER A 1 104 ? 12.634 -12.059 -10.618 1.00 74.88 104 SER A C 1
ATOM 842 O O . SER A 1 104 ? 12.397 -10.939 -10.156 1.00 74.88 104 SER A O 1
ATOM 844 N N . PRO A 1 105 ? 11.927 -12.554 -11.648 1.00 75.19 105 PRO A N 1
ATOM 845 C CA . PRO A 1 105 ? 10.787 -11.838 -12.206 1.00 75.19 105 PRO A CA 1
ATOM 846 C C . PRO A 1 105 ? 9.556 -11.901 -11.288 1.00 75.19 105 PRO A C 1
ATOM 848 O O . PRO A 1 105 ? 8.568 -11.221 -11.551 1.00 75.19 105 PRO A O 1
ATOM 851 N N . HIS A 1 106 ? 9.584 -12.716 -10.228 1.00 82.00 106 HIS A N 1
ATOM 852 C CA . HIS A 1 106 ? 8.430 -12.947 -9.365 1.00 82.00 106 HIS A CA 1
ATOM 853 C C . HIS A 1 106 ? 8.223 -11.792 -8.385 1.00 82.00 106 HIS A C 1
ATOM 855 O O . HIS A 1 106 ? 9.135 -11.403 -7.648 1.00 82.00 106 HIS A O 1
ATOM 861 N N . LEU A 1 107 ? 6.997 -11.271 -8.377 1.00 88.25 107 LEU A N 1
ATOM 862 C CA . LEU A 1 107 ? 6.526 -10.351 -7.354 1.00 88.25 107 LEU A CA 1
ATOM 863 C C . LEU A 1 107 ? 6.238 -11.121 -6.066 1.00 88.25 107 LEU A C 1
ATOM 865 O O . LEU A 1 107 ? 5.674 -12.214 -6.094 1.00 88.25 107 LEU A O 1
ATOM 869 N N . THR A 1 108 ? 6.576 -10.507 -4.942 1.00 90.31 108 THR A N 1
ATOM 870 C CA . THR A 1 108 ? 6.348 -11.038 -3.605 1.00 90.31 108 THR A CA 1
ATOM 871 C C . THR A 1 108 ? 5.600 -10.008 -2.779 1.00 90.31 108 THR A C 1
ATOM 873 O O . THR A 1 108 ? 5.949 -8.828 -2.748 1.00 90.31 108 THR A O 1
ATOM 876 N N . ASN A 1 109 ? 4.563 -10.479 -2.094 1.00 93.75 109 ASN A N 1
ATOM 877 C CA . ASN A 1 109 ? 3.889 -9.739 -1.040 1.00 93.75 109 ASN A CA 1
ATOM 878 C C . ASN A 1 109 ? 4.549 -10.102 0.291 1.00 93.75 109 ASN A C 1
ATOM 880 O O . ASN A 1 109 ? 4.290 -11.171 0.842 1.00 93.75 109 ASN A O 1
ATOM 884 N N . TRP A 1 110 ? 5.410 -9.223 0.800 1.00 92.06 110 TRP A N 1
ATOM 885 C CA . TRP A 1 110 ? 6.051 -9.398 2.109 1.00 92.06 110 TRP A CA 1
ATOM 886 C C . TRP A 1 110 ? 5.132 -9.025 3.283 1.00 92.06 110 TRP A C 1
ATOM 888 O O . TRP A 1 110 ? 5.539 -9.116 4.440 1.00 92.06 110 TRP A O 1
ATOM 898 N N . GLY A 1 111 ? 3.893 -8.621 2.992 1.00 93.56 111 GLY A N 1
ATOM 899 C CA . GLY A 1 111 ? 2.983 -8.020 3.952 1.00 93.56 111 GLY A CA 1
ATOM 900 C C . GLY A 1 111 ? 3.297 -6.541 4.210 1.00 93.56 111 GLY A C 1
ATOM 901 O O . GLY A 1 111 ? 4.140 -5.946 3.536 1.00 93.56 111 GLY A O 1
ATOM 902 N N . PRO A 1 112 ? 2.599 -5.922 5.174 1.00 94.44 112 PRO A N 1
ATOM 903 C CA . PRO A 1 112 ? 2.849 -4.543 5.571 1.00 94.44 112 PRO A CA 1
ATOM 904 C C . PRO A 1 112 ? 4.235 -4.388 6.205 1.00 94.44 112 PRO A C 1
ATOM 906 O O . PRO A 1 112 ? 4.577 -5.093 7.157 1.00 94.44 112 PRO A O 1
ATOM 909 N N . LEU A 1 113 ? 5.011 -3.431 5.707 1.00 94.69 113 LEU A N 1
ATOM 910 C CA . LEU A 1 113 ? 6.362 -3.133 6.175 1.00 94.69 113 LEU A CA 1
ATOM 911 C C . LEU A 1 113 ? 6.407 -1.732 6.768 1.00 94.69 113 LEU A C 1
ATOM 913 O O . LEU A 1 113 ? 5.826 -0.798 6.221 1.00 94.69 113 LEU A O 1
ATOM 917 N N . THR A 1 114 ? 7.151 -1.556 7.850 1.00 93.94 114 THR A N 1
ATOM 918 C CA . THR A 1 114 ? 7.459 -0.226 8.378 1.00 93.94 114 THR A CA 1
ATOM 919 C C . THR A 1 114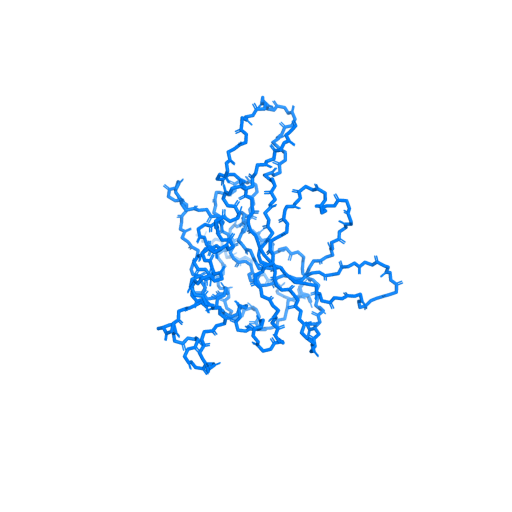 ? 8.867 0.164 7.950 1.00 93.94 114 THR A C 1
ATOM 921 O O . THR A 1 114 ? 9.823 -0.527 8.310 1.00 93.94 114 THR A O 1
ATOM 924 N N . LYS A 1 115 ? 9.018 1.272 7.215 1.00 91.62 115 LYS A N 1
ATOM 925 C CA . LYS A 1 115 ? 10.318 1.762 6.719 1.00 91.62 115 LYS A CA 1
ATOM 926 C C . LYS A 1 115 ? 10.569 3.207 7.170 1.00 91.62 115 LYS A C 1
ATOM 928 O O . LYS A 1 115 ? 9.639 3.987 7.362 1.00 91.62 115 LYS A O 1
ATOM 933 N N . VAL A 1 116 ? 11.845 3.566 7.323 1.00 89.25 116 VAL A N 1
ATOM 934 C CA . VAL A 1 116 ? 12.272 4.967 7.475 1.00 89.25 116 VAL A CA 1
ATOM 935 C C . VAL A 1 116 ? 12.243 5.627 6.105 1.00 89.25 116 VAL A C 1
ATOM 937 O O . VAL A 1 116 ? 12.849 5.111 5.163 1.00 89.25 116 VAL A O 1
ATOM 940 N N . VAL A 1 117 ? 11.608 6.789 6.007 1.00 83.19 117 VAL A N 1
ATOM 941 C CA . VAL A 1 117 ? 11.580 7.592 4.785 1.00 83.19 117 VAL A CA 1
ATOM 942 C C . VAL A 1 117 ? 12.533 8.766 4.937 1.00 83.19 117 VAL A C 1
ATOM 944 O O . VAL A 1 117 ? 12.515 9.497 5.928 1.00 83.19 117 VAL A O 1
ATOM 947 N N . ARG A 1 118 ? 13.436 8.906 3.962 1.00 75.75 118 ARG A N 1
ATOM 948 C CA . ARG A 1 118 ? 14.366 10.034 3.888 1.00 75.75 118 ARG A CA 1
ATOM 949 C C . ARG A 1 118 ? 13.743 11.126 3.015 1.00 75.75 118 ARG A C 1
ATOM 951 O O . ARG A 1 118 ? 13.278 10.784 1.932 1.00 75.75 118 ARG A O 1
ATOM 958 N N . PRO A 1 119 ? 13.826 12.413 3.397 1.00 66.75 119 PRO A N 1
ATOM 959 C CA . PRO A 1 119 ? 13.222 13.511 2.633 1.00 66.75 119 PRO A CA 1
ATOM 960 C C . PRO A 1 119 ? 13.641 13.571 1.155 1.00 66.75 119 PRO A C 1
ATOM 962 O O . PRO A 1 119 ? 12.856 13.945 0.296 1.00 66.75 119 PRO A O 1
ATOM 965 N N . SER A 1 120 ? 14.871 13.159 0.826 1.00 62.16 120 SER A N 1
ATOM 966 C CA . SER A 1 120 ? 15.357 13.135 -0.561 1.00 62.16 120 SER A CA 1
ATOM 967 C C . SER A 1 120 ? 14.685 12.067 -1.431 1.00 62.16 120 SER A C 1
ATOM 969 O O . SER A 1 120 ? 14.702 12.184 -2.647 1.00 62.16 120 SER A O 1
ATOM 971 N N . ALA A 1 121 ? 14.111 11.021 -0.830 1.00 59.19 121 ALA A N 1
ATOM 972 C CA . ALA A 1 121 ? 13.437 9.949 -1.560 1.00 59.19 121 ALA A CA 1
ATOM 973 C C . ALA A 1 121 ? 12.024 10.344 -2.024 1.00 59.19 121 ALA A C 1
ATOM 975 O O . ALA A 1 121 ? 11.487 9.712 -2.927 1.00 59.19 121 ALA A O 1
ATOM 976 N N . GLU A 1 122 ? 11.431 11.385 -1.431 1.00 58.66 122 GLU A N 1
ATOM 977 C CA . GLU A 1 122 ? 10.091 11.870 -1.789 1.00 58.66 122 GLU A CA 1
ATOM 978 C C . GLU A 1 122 ? 10.092 12.711 -3.072 1.00 58.66 122 GLU A C 1
ATOM 980 O O . GLU A 1 122 ? 9.062 12.828 -3.727 1.00 58.66 122 GLU A O 1
ATOM 985 N N . GLN A 1 123 ? 11.245 13.260 -3.471 1.00 56.41 123 GLN A N 1
ATOM 986 C CA . GLN A 1 123 ? 11.355 14.141 -4.642 1.00 56.41 123 GLN A CA 1
ATOM 987 C C . GLN A 1 123 ? 11.068 13.425 -5.975 1.00 56.41 123 GLN A C 1
ATOM 989 O O . GLN A 1 123 ? 10.732 14.080 -6.956 1.00 56.41 123 GLN A O 1
ATOM 994 N N . GLU A 1 124 ? 11.142 12.091 -6.007 1.00 65.50 124 GLU A N 1
ATOM 995 C CA . GLU A 1 124 ? 10.874 11.257 -7.192 1.00 65.50 124 GLU A CA 1
ATOM 996 C C . GLU A 1 124 ? 9.524 10.523 -7.112 1.00 65.50 124 GLU A C 1
ATOM 998 O O . GLU A 1 124 ? 9.303 9.523 -7.806 1.00 65.50 124 GLU A O 1
ATOM 1003 N N . MET A 1 125 ? 8.631 10.965 -6.221 1.00 79.69 125 MET A N 1
ATOM 1004 C CA . MET A 1 125 ? 7.374 10.277 -5.954 1.00 79.69 125 MET A CA 1
ATOM 1005 C C . MET A 1 125 ? 6.175 11.221 -6.010 1.00 79.69 125 MET A C 1
ATOM 1007 O O . MET A 1 125 ? 6.132 12.247 -5.337 1.00 79.69 125 MET A O 1
ATOM 1011 N N . ALA A 1 126 ? 5.145 10.824 -6.752 1.00 90.25 126 ALA A N 1
ATOM 1012 C CA . ALA A 1 126 ? 3.839 11.454 -6.650 1.00 90.25 126 ALA A CA 1
ATOM 1013 C C . ALA A 1 126 ? 3.042 10.807 -5.509 1.00 90.25 126 ALA A C 1
ATOM 1015 O O . ALA A 1 126 ? 2.906 9.581 -5.441 1.00 90.25 126 ALA A O 1
ATOM 1016 N N . LYS A 1 127 ? 2.493 11.646 -4.629 1.00 93.38 127 LYS A N 1
ATOM 1017 C CA . LYS A 1 127 ? 1.635 11.248 -3.509 1.00 93.38 127 LYS A CA 1
ATOM 1018 C C . LYS A 1 127 ? 0.185 11.614 -3.831 1.00 93.38 127 LYS A C 1
ATOM 1020 O O . LYS A 1 127 ? -0.134 12.792 -3.969 1.00 93.38 127 LYS A O 1
ATOM 1025 N N . ILE A 1 128 ? -0.691 10.615 -3.925 1.00 96.31 128 ILE A N 1
ATOM 1026 C CA . ILE A 1 128 ? -2.122 10.790 -4.206 1.00 96.31 128 ILE A CA 1
ATOM 1027 C C . ILE A 1 128 ? -2.925 10.384 -2.960 1.00 96.31 128 ILE A C 1
ATOM 1029 O O . ILE A 1 128 ? -2.923 9.200 -2.609 1.00 96.31 128 ILE A O 1
ATOM 1033 N N . PRO A 1 129 ? -3.622 11.315 -2.283 1.00 97.44 129 PRO A N 1
ATOM 1034 C CA . PRO A 1 129 ? -4.477 10.983 -1.145 1.00 97.44 129 PRO A CA 1
ATOM 1035 C C . PRO A 1 129 ? -5.595 10.007 -1.533 1.00 97.44 129 PRO A C 1
ATOM 1037 O O . PRO A 1 129 ? -6.289 10.218 -2.527 1.00 97.44 129 PRO A O 1
ATOM 1040 N N . ILE A 1 130 ? -5.777 8.948 -0.740 1.00 97.75 130 ILE A N 1
ATOM 1041 C CA . ILE A 1 130 ? -6.880 7.986 -0.893 1.00 97.75 130 ILE A CA 1
ATOM 1042 C C . ILE A 1 130 ? -8.008 8.356 0.072 1.00 97.75 130 ILE A C 1
ATOM 1044 O O . ILE A 1 130 ? -9.139 8.612 -0.345 1.00 97.75 130 ILE A O 1
ATOM 1048 N N . ALA A 1 131 ? -7.697 8.359 1.370 1.00 97.69 131 ALA A N 1
ATOM 1049 C CA . ALA A 1 131 ? -8.636 8.649 2.448 1.00 97.69 131 ALA A CA 1
ATOM 1050 C C . ALA A 1 131 ? -7.894 8.900 3.767 1.00 97.69 131 ALA A C 1
ATOM 1052 O O . ALA A 1 131 ? -6.785 8.406 3.976 1.00 97.69 131 ALA A O 1
ATOM 1053 N N . THR A 1 132 ? -8.552 9.585 4.696 1.00 98.00 132 THR A N 1
ATOM 1054 C CA . THR A 1 132 ? -8.168 9.562 6.110 1.00 98.00 132 THR A CA 1
ATOM 1055 C C . THR A 1 132 ? -8.793 8.336 6.763 1.00 98.00 132 THR A C 1
ATOM 1057 O O . THR A 1 132 ? -10.006 8.150 6.688 1.00 98.00 132 THR A O 1
ATOM 1060 N N . MET A 1 133 ? -7.970 7.491 7.380 1.00 97.88 133 MET A N 1
ATOM 1061 C CA . MET A 1 133 ? -8.410 6.237 7.992 1.00 97.88 133 MET A CA 1
ATOM 1062 C C . MET A 1 133 ? -8.066 6.200 9.476 1.00 97.88 133 MET A C 1
ATOM 1064 O O . MET A 1 133 ? -6.975 6.617 9.861 1.00 97.88 133 MET A O 1
ATOM 1068 N N . THR A 1 134 ? -8.956 5.618 10.277 1.00 97.25 134 THR A N 1
ATOM 1069 C CA . THR A 1 134 ? -8.711 5.188 11.667 1.00 97.25 134 THR A CA 1
ATOM 1070 C C . THR A 1 134 ? -7.737 4.004 11.722 1.00 97.25 134 THR A C 1
ATOM 1072 O O . THR A 1 134 ? -7.547 3.304 10.723 1.00 97.25 134 THR A O 1
ATOM 1075 N N . LEU A 1 135 ? -7.172 3.698 12.898 1.00 96.56 135 LEU A N 1
ATOM 1076 C CA . LEU A 1 135 ? -6.309 2.520 13.081 1.00 96.56 135 LEU A CA 1
ATOM 1077 C C . LEU A 1 135 ? -6.995 1.216 12.641 1.00 96.56 135 LEU A C 1
ATOM 1079 O O . LEU A 1 135 ? -6.410 0.422 11.906 1.00 96.56 135 LEU A O 1
ATOM 1083 N N . LYS A 1 136 ? -8.263 1.019 13.025 1.00 95.94 136 LYS A N 1
ATOM 1084 C CA . LYS A 1 136 ? -9.037 -0.175 12.649 1.00 95.94 136 LYS A CA 1
ATOM 1085 C C . LYS A 1 136 ? -9.176 -0.316 11.130 1.00 95.94 136 LYS A C 1
ATOM 1087 O O . LYS A 1 136 ? -9.032 -1.413 10.597 1.00 95.94 136 LYS A O 1
ATOM 1092 N N . GLN A 1 137 ? -9.444 0.783 10.426 1.00 97.00 137 GLN A N 1
ATOM 1093 C CA . GLN A 1 137 ? -9.570 0.774 8.966 1.00 97.00 137 GLN A CA 1
ATOM 1094 C C . GLN A 1 137 ? -8.236 0.460 8.280 1.00 97.00 137 GLN A C 1
ATOM 1096 O O . GLN A 1 137 ? -8.213 -0.306 7.319 1.00 97.00 137 GLN A O 1
ATOM 1101 N N . ARG A 1 138 ? -7.117 0.980 8.802 1.00 97.75 138 ARG A N 1
ATOM 1102 C CA . ARG A 1 138 ? -5.777 0.667 8.280 1.00 97.75 138 ARG A CA 1
ATOM 1103 C C . ARG A 1 138 ? -5.393 -0.792 8.510 1.00 97.75 138 ARG A C 1
ATOM 1105 O O . ARG A 1 138 ? -4.927 -1.443 7.583 1.00 97.75 138 ARG A O 1
ATOM 1112 N N . GLN A 1 139 ? -5.682 -1.346 9.687 1.00 96.50 139 GLN A N 1
ATOM 1113 C CA . GLN A 1 139 ? -5.505 -2.779 9.957 1.00 96.50 139 GLN A CA 1
ATOM 1114 C C . GLN A 1 139 ? -6.350 -3.654 9.022 1.00 96.50 139 GLN A C 1
ATOM 1116 O O . GLN A 1 139 ? -5.892 -4.703 8.570 1.00 96.50 139 GLN A O 1
ATOM 1121 N N . LEU A 1 140 ? -7.571 -3.219 8.696 1.00 96.69 140 LEU A N 1
ATOM 1122 C CA . LEU A 1 140 ? -8.406 -3.915 7.721 1.00 96.69 140 LEU A CA 1
ATOM 1123 C C . LEU A 1 140 ? -7.802 -3.853 6.313 1.00 96.69 140 LEU A C 1
ATOM 1125 O O . LEU A 1 140 ? -7.780 -4.864 5.616 1.00 96.69 140 LEU A O 1
ATOM 1129 N N . LEU A 1 141 ? -7.267 -2.699 5.909 1.00 97.62 141 LEU A N 1
ATOM 1130 C CA . LEU A 1 141 ? -6.570 -2.545 4.633 1.00 97.62 141 LEU A CA 1
ATOM 1131 C C . LEU A 1 141 ? -5.327 -3.444 4.548 1.00 97.62 141 LEU A C 1
ATOM 1133 O O . LEU A 1 141 ? -5.123 -4.107 3.532 1.00 97.62 141 LEU A O 1
ATOM 1137 N N . GLU A 1 142 ? -4.539 -3.531 5.622 1.00 97.19 142 GLU A N 1
ATOM 1138 C CA . GLU A 1 142 ? -3.419 -4.474 5.734 1.00 97.19 142 GLU A CA 1
ATOM 1139 C C . GLU A 1 142 ? -3.874 -5.928 5.589 1.00 97.19 142 GLU A C 1
ATOM 1141 O O . GLU A 1 142 ? -3.233 -6.713 4.888 1.00 97.19 142 GLU A O 1
ATOM 1146 N N . LEU A 1 143 ? -4.998 -6.288 6.216 1.00 95.94 143 LEU A N 1
ATOM 1147 C CA . LEU A 1 143 ? -5.569 -7.629 6.128 1.00 95.94 143 LEU A CA 1
ATOM 1148 C C . LEU A 1 143 ? -6.056 -7.958 4.705 1.00 95.94 143 LEU A C 1
ATOM 1150 O O . LEU A 1 143 ? -5.852 -9.070 4.211 1.00 95.94 143 LEU A O 1
ATOM 1154 N N . LEU A 1 144 ? -6.668 -7.000 4.012 1.00 95.19 144 LEU A N 1
ATOM 1155 C CA . LEU A 1 144 ? -7.034 -7.161 2.604 1.00 95.19 144 LEU A CA 1
ATOM 1156 C C . LEU A 1 144 ? -5.786 -7.344 1.736 1.00 95.19 144 LEU A C 1
ATOM 1158 O O . LEU A 1 144 ? -5.743 -8.247 0.902 1.00 95.19 144 LEU A O 1
ATOM 1162 N N . ALA A 1 145 ? -4.751 -6.543 1.970 1.00 95.94 145 ALA A N 1
ATOM 1163 C CA . ALA A 1 145 ? -3.508 -6.611 1.220 1.00 95.94 145 ALA A CA 1
ATOM 1164 C C . ALA A 1 145 ? -2.751 -7.926 1.434 1.00 95.94 145 ALA A C 1
ATOM 1166 O O . ALA A 1 145 ? -2.349 -8.565 0.466 1.00 95.94 145 ALA A O 1
ATOM 1167 N N . ILE A 1 146 ? -2.584 -8.388 2.675 1.00 94.88 146 ILE A N 1
ATOM 1168 C CA . ILE A 1 146 ? -1.862 -9.641 2.947 1.00 94.88 146 ILE A CA 1
ATOM 1169 C C . ILE A 1 146 ? -2.595 -10.865 2.382 1.00 94.88 146 ILE A C 1
ATOM 1171 O O . ILE A 1 146 ? -1.965 -11.840 1.983 1.00 94.88 146 ILE A O 1
ATOM 1175 N N . THR A 1 147 ? -3.926 -10.803 2.306 1.00 93.50 147 THR A N 1
ATOM 1176 C CA . THR A 1 147 ? -4.749 -11.871 1.722 1.00 93.50 147 THR A CA 1
ATOM 1177 C C . THR A 1 147 ? -4.903 -11.755 0.208 1.00 93.50 147 THR A C 1
ATOM 1179 O O . THR A 1 147 ? -5.478 -12.652 -0.402 1.00 93.50 147 THR A O 1
ATOM 1182 N N . GLN A 1 148 ? -4.417 -10.676 -0.417 1.00 94.50 148 GLN A N 1
ATOM 1183 C CA . GLN A 1 148 ? -4.489 -10.492 -1.863 1.00 94.50 148 GLN A CA 1
ATOM 1184 C C . GLN A 1 148 ? -3.469 -11.402 -2.563 1.00 94.50 148 GLN A C 1
ATOM 1186 O O . GLN A 1 148 ? -2.260 -11.201 -2.390 1.00 94.50 148 GLN A O 1
ATOM 1191 N N . PRO A 1 149 ? -3.919 -12.342 -3.416 1.00 91.31 149 PRO A N 1
ATOM 1192 C CA . PRO A 1 149 ? -3.010 -13.192 -4.167 1.00 91.31 149 PRO A CA 1
ATOM 1193 C C . PRO A 1 149 ? -2.094 -12.373 -5.075 1.00 91.31 149 PRO A C 1
ATOM 1195 O O . PRO A 1 149 ? -2.537 -11.434 -5.749 1.00 91.31 149 PRO A O 1
ATOM 1198 N N . VAL A 1 150 ? -0.825 -12.771 -5.121 1.00 90.50 150 VAL A N 1
ATOM 1199 C CA . VAL A 1 150 ? 0.123 -12.325 -6.141 1.00 90.50 150 VAL A CA 1
ATOM 1200 C C . VAL A 1 150 ? 0.096 -13.354 -7.260 1.00 90.50 150 VAL A C 1
ATOM 1202 O O . VAL A 1 150 ? 0.305 -14.539 -7.011 1.00 90.50 150 VAL A O 1
ATOM 1205 N N . LYS A 1 151 ? -0.224 -12.915 -8.478 1.00 85.31 151 LYS A N 1
ATOM 1206 C CA . LYS A 1 151 ? -0.210 -13.792 -9.648 1.00 85.31 151 LYS A CA 1
ATOM 1207 C C . LYS A 1 151 ? 1.213 -13.966 -10.159 1.00 85.31 151 LYS A C 1
ATOM 1209 O O . LYS A 1 151 ? 2.057 -13.086 -9.979 1.00 85.31 151 LYS A O 1
ATOM 1214 N N . GLU A 1 152 ? 1.454 -15.094 -10.817 1.00 76.69 152 GLU A N 1
ATOM 1215 C CA . GLU A 1 152 ? 2.678 -15.280 -11.585 1.00 76.69 152 GLU A CA 1
ATOM 1216 C C . GLU A 1 152 ? 2.775 -14.212 -12.685 1.00 76.69 152 GLU A C 1
ATOM 1218 O O . GLU A 1 152 ? 1.750 -13.818 -13.246 1.00 76.69 152 GLU A O 1
ATOM 1223 N N . PRO A 1 153 ? 3.988 -13.714 -12.975 1.00 69.00 153 PRO A N 1
ATOM 1224 C CA . PRO A 1 153 ? 4.186 -12.736 -14.033 1.00 69.00 153 PRO A CA 1
ATOM 1225 C C . PRO A 1 153 ? 3.866 -13.372 -15.394 1.00 69.00 153 PRO A C 1
ATOM 1227 O O . PRO A 1 153 ? 4.640 -14.175 -15.909 1.00 69.00 153 PRO A O 1
ATOM 1230 N N . ASP A 1 154 ? 2.733 -12.988 -15.979 1.00 76.12 154 ASP A N 1
ATOM 1231 C CA . ASP A 1 154 ? 2.278 -13.370 -17.325 1.00 76.12 154 ASP A CA 1
ATOM 1232 C C . ASP A 1 154 ? 2.669 -12.337 -18.401 1.00 76.12 154 ASP A C 1
ATOM 1234 O O . ASP A 1 154 ? 2.355 -12.504 -19.576 1.00 76.12 154 ASP A O 1
ATOM 1238 N N . GLY A 1 155 ? 3.392 -11.286 -18.001 1.00 72.88 155 GLY A N 1
ATOM 1239 C CA . GLY A 1 155 ? 3.762 -10.147 -18.843 1.00 72.88 155 GLY A CA 1
ATOM 1240 C C . GLY A 1 155 ? 2.811 -8.956 -18.715 1.00 72.88 155 GLY A C 1
ATOM 1241 O O . GLY A 1 155 ? 3.231 -7.836 -18.997 1.00 72.88 155 GLY A O 1
ATOM 1242 N N . ASP A 1 156 ? 1.599 -9.177 -18.203 1.00 80.25 156 ASP A N 1
ATOM 1243 C CA . ASP A 1 156 ? 0.574 -8.145 -18.024 1.00 80.25 156 ASP A CA 1
ATOM 1244 C C . ASP A 1 156 ? 0.363 -7.793 -16.542 1.00 80.25 156 ASP A C 1
ATOM 1246 O O . ASP A 1 156 ? 0.009 -6.659 -16.212 1.00 80.25 156 ASP A O 1
ATOM 1250 N N . TRP A 1 157 ? 0.592 -8.744 -15.629 1.00 86.19 157 TRP A N 1
ATOM 1251 C CA . TRP A 1 157 ? 0.451 -8.544 -14.189 1.00 86.19 157 TRP A CA 1
ATOM 1252 C C . TRP A 1 157 ? 1.691 -7.902 -13.552 1.00 86.19 157 TRP A C 1
ATOM 1254 O O . TRP A 1 157 ? 2.778 -8.486 -13.513 1.00 86.19 157 TRP A O 1
ATOM 1264 N N . ASN A 1 158 ? 1.508 -6.719 -12.962 1.00 89.69 158 ASN A N 1
ATOM 1265 C CA . ASN A 1 158 ? 2.541 -5.974 -12.247 1.00 89.69 158 ASN A CA 1
ATOM 1266 C C . ASN A 1 158 ? 2.064 -5.456 -10.863 1.00 89.69 158 ASN A C 1
ATOM 1268 O O . ASN A 1 158 ? 0.967 -5.765 -10.384 1.00 89.69 158 ASN A O 1
ATOM 1272 N N . CYS A 1 159 ? 2.900 -4.649 -10.195 1.00 91.44 159 CYS A N 1
ATOM 1273 C CA . CYS A 1 159 ? 2.579 -4.061 -8.886 1.00 91.44 159 CYS A CA 1
ATOM 1274 C C . CYS A 1 159 ? 1.365 -3.113 -8.908 1.00 91.44 159 CYS A C 1
ATOM 1276 O O . CYS A 1 159 ? 0.644 -3.008 -7.910 1.00 91.44 159 CYS A O 1
ATOM 1278 N N . GLN A 1 160 ? 1.087 -2.465 -10.041 1.00 94.19 160 GLN A N 1
ATOM 1279 C CA . GLN A 1 160 ? -0.065 -1.585 -10.217 1.00 94.19 160 GLN A CA 1
ATOM 1280 C C . GLN A 1 160 ? -1.357 -2.398 -10.263 1.00 94.19 160 GLN A C 1
ATOM 1282 O O . GLN A 1 160 ? -2.341 -2.001 -9.636 1.00 94.19 160 GLN A O 1
ATOM 1287 N N . ASN A 1 161 ? -1.364 -3.558 -10.935 1.00 94.75 161 ASN A N 1
ATOM 1288 C CA . ASN A 1 161 ? -2.532 -4.447 -10.952 1.00 94.75 161 ASN A CA 1
ATOM 1289 C C . ASN A 1 161 ? -2.843 -4.987 -9.555 1.00 94.75 161 ASN A C 1
ATOM 1291 O O . ASN A 1 161 ? -4.001 -4.972 -9.134 1.00 94.75 161 ASN A O 1
ATOM 1295 N N . TRP A 1 162 ? -1.813 -5.413 -8.817 1.00 95.94 162 TRP A N 1
ATOM 1296 C CA . TRP A 1 162 ? -1.982 -5.873 -7.441 1.00 95.94 162 TRP A CA 1
ATOM 1297 C C . TRP A 1 162 ? -2.535 -4.760 -6.543 1.00 95.94 162 TRP A C 1
ATOM 1299 O O . TRP A 1 162 ? -3.553 -4.960 -5.880 1.00 95.94 162 TRP A O 1
ATOM 1309 N N . THR A 1 163 ? -1.945 -3.562 -6.597 1.00 97.00 163 THR A N 1
ATOM 1310 C CA . THR A 1 163 ? -2.406 -2.404 -5.812 1.00 97.00 163 THR A CA 1
ATOM 1311 C C . THR A 1 163 ? -3.841 -2.014 -6.174 1.00 97.00 163 THR A C 1
ATOM 1313 O O . THR A 1 163 ? -4.671 -1.790 -5.295 1.00 97.00 163 THR A O 1
ATOM 1316 N N . THR A 1 164 ? -4.168 -2.015 -7.470 1.00 96.94 164 THR A N 1
ATOM 1317 C CA . THR A 1 164 ? -5.528 -1.784 -7.981 1.00 96.94 164 THR A CA 1
ATOM 1318 C C . THR A 1 164 ? -6.517 -2.803 -7.408 1.00 96.94 164 THR A C 1
ATOM 1320 O O . THR A 1 164 ? -7.595 -2.424 -6.957 1.00 96.94 164 THR A O 1
ATOM 1323 N N . SER A 1 165 ? -6.143 -4.087 -7.366 1.00 96.88 165 SER A N 1
ATOM 1324 C CA . SER A 1 165 ? -6.976 -5.149 -6.789 1.00 96.88 165 SER A CA 1
ATOM 1325 C C . SER A 1 165 ? -7.233 -4.940 -5.295 1.00 96.88 165 SER A C 1
ATOM 1327 O O . SER A 1 165 ? -8.367 -5.102 -4.849 1.00 96.88 165 SER A O 1
ATOM 1329 N N . VAL A 1 166 ? -6.217 -4.539 -4.520 1.00 97.62 166 VAL A N 1
ATOM 1330 C CA . VAL A 1 166 ? -6.384 -4.223 -3.089 1.00 97.62 166 VAL A CA 1
ATOM 1331 C C . VAL A 1 166 ? -7.372 -3.069 -2.895 1.00 97.62 166 VAL A C 1
ATOM 1333 O O . VAL A 1 166 ? -8.279 -3.179 -2.070 1.00 97.62 166 VAL A O 1
ATOM 1336 N N . LEU A 1 167 ? -7.247 -1.992 -3.678 1.00 98.12 167 LEU A N 1
ATOM 1337 C CA . LEU A 1 167 ? -8.151 -0.838 -3.593 1.00 98.12 167 LEU A CA 1
ATOM 1338 C C . LEU A 1 167 ? -9.594 -1.201 -3.970 1.00 98.12 167 LEU A C 1
ATOM 1340 O O . LEU A 1 167 ? -10.524 -0.803 -3.270 1.00 98.12 167 LEU A O 1
ATOM 1344 N N . PHE A 1 168 ? -9.796 -1.998 -5.023 1.00 97.94 168 PHE A N 1
ATOM 1345 C CA . PHE A 1 168 ? -11.137 -2.465 -5.382 1.00 97.94 168 PHE A CA 1
ATOM 1346 C C . PHE A 1 168 ? -11.746 -3.375 -4.317 1.00 97.94 168 PHE A C 1
ATOM 1348 O O . PHE A 1 168 ? -12.927 -3.225 -4.006 1.00 97.94 168 PHE A O 1
ATOM 1355 N N . ARG A 1 169 ? -10.959 -4.267 -3.703 1.00 97.06 169 ARG A N 1
ATOM 1356 C CA . ARG A 1 169 ? -11.434 -5.071 -2.567 1.00 97.06 169 ARG A CA 1
ATOM 1357 C C . ARG A 1 169 ? -11.838 -4.198 -1.388 1.00 97.06 169 ARG A C 1
ATOM 1359 O O . ARG A 1 169 ? -12.899 -4.418 -0.820 1.00 97.06 169 ARG A O 1
ATOM 1366 N N . ALA A 1 170 ? -11.058 -3.164 -1.077 1.00 96.31 170 ALA A N 1
ATOM 1367 C CA . ALA A 1 170 ? -11.376 -2.209 -0.017 1.00 96.31 170 ALA A CA 1
ATOM 1368 C C . ALA A 1 170 ? -12.681 -1.422 -0.266 1.00 96.31 170 ALA A C 1
ATOM 1370 O O . ALA A 1 170 ? -13.304 -0.970 0.695 1.00 96.31 170 ALA A O 1
ATOM 1371 N N . ALA A 1 171 ? -13.116 -1.286 -1.523 1.00 96.50 171 ALA A N 1
ATOM 1372 C CA . ALA A 1 171 ? -14.393 -0.671 -1.890 1.00 96.50 171 ALA A CA 1
ATOM 1373 C C . ALA A 1 171 ? -15.552 -1.665 -2.089 1.00 96.50 171 ALA A C 1
ATOM 1375 O O . ALA A 1 171 ? -16.695 -1.247 -2.284 1.00 96.50 171 ALA A O 1
ATOM 1376 N N . SER A 1 172 ? -15.281 -2.972 -2.071 1.00 93.75 172 SER A N 1
ATOM 1377 C CA . SER A 1 172 ? -16.280 -3.988 -2.394 1.00 93.75 172 SER A CA 1
ATOM 1378 C C . SER A 1 172 ? -17.187 -4.285 -1.205 1.00 93.75 172 SER A C 1
ATOM 1380 O O . SER A 1 172 ? -16.730 -4.708 -0.147 1.00 93.75 172 SER A O 1
ATOM 1382 N N . VAL A 1 173 ? -18.498 -4.155 -1.409 1.00 89.94 173 VAL A N 1
ATOM 1383 C CA . VAL A 1 173 ? -19.515 -4.605 -0.441 1.00 89.94 173 VAL A CA 1
ATOM 1384 C C . VAL A 1 173 ? -19.663 -6.129 -0.400 1.00 89.94 173 VAL A C 1
ATOM 1386 O O . VAL A 1 173 ? -20.305 -6.658 0.504 1.00 89.94 173 VAL A O 1
ATOM 1389 N N . GLU A 1 174 ? -19.087 -6.839 -1.371 1.00 89.81 174 GLU A N 1
ATOM 1390 C CA . GLU A 1 174 ? -19.156 -8.298 -1.498 1.00 89.81 174 GLU A CA 1
ATOM 1391 C C . GLU A 1 174 ? -17.929 -9.005 -0.906 1.00 89.81 174 GLU A C 1
ATOM 1393 O O . GLU A 1 174 ? -17.953 -10.222 -0.738 1.00 89.81 174 GLU A O 1
ATOM 1398 N N . ASP A 1 175 ? -16.856 -8.274 -0.573 1.00 93.25 175 ASP A N 1
ATOM 1399 C CA . ASP A 1 175 ? -15.669 -8.888 0.025 1.00 93.25 175 ASP A CA 1
ATOM 1400 C C . ASP A 1 175 ? -15.989 -9.376 1.458 1.00 93.25 175 ASP A C 1
ATOM 1402 O O . ASP A 1 175 ? -16.412 -8.576 2.302 1.00 93.25 175 ASP A O 1
ATOM 1406 N N . PRO A 1 176 ? -15.778 -10.669 1.780 1.00 88.19 176 PRO A N 1
ATOM 1407 C CA . PRO A 1 176 ? -16.135 -11.222 3.088 1.00 88.19 176 PRO A CA 1
ATOM 1408 C C . PRO A 1 176 ? -15.434 -10.536 4.267 1.00 88.19 176 PRO A C 1
ATOM 1410 O O . PRO A 1 176 ? -16.015 -10.405 5.347 1.00 88.19 176 PRO A O 1
ATOM 1413 N N . ILE A 1 177 ? -14.190 -10.081 4.073 1.00 88.19 177 ILE A N 1
ATOM 1414 C CA . ILE A 1 177 ? -13.413 -9.389 5.109 1.00 88.19 177 ILE A CA 1
ATOM 1415 C C . ILE A 1 177 ? -14.024 -8.009 5.371 1.00 88.19 177 ILE A C 1
ATOM 1417 O O . ILE A 1 177 ? -14.124 -7.585 6.523 1.00 88.19 177 ILE A O 1
ATOM 1421 N N . VAL A 1 178 ? -14.488 -7.333 4.322 1.00 88.25 178 VAL A N 1
ATOM 1422 C CA . VAL A 1 178 ? -15.155 -6.030 4.415 1.00 88.25 178 VAL A CA 1
ATOM 1423 C C . VAL A 1 178 ? -16.527 -6.147 5.085 1.00 88.25 178 VAL A C 1
ATOM 1425 O O . VAL A 1 178 ? -16.840 -5.381 6.000 1.00 88.25 178 VAL A O 1
ATOM 1428 N N . GLN A 1 179 ? -17.329 -7.144 4.702 1.00 87.56 179 GLN A N 1
ATOM 1429 C CA . GLN A 1 179 ? -18.639 -7.400 5.314 1.00 87.56 179 GLN A CA 1
ATOM 1430 C C . GLN A 1 179 ? -18.531 -7.667 6.818 1.00 87.56 179 GLN A C 1
ATOM 1432 O O . GLN A 1 179 ? -19.288 -7.100 7.607 1.00 87.56 179 GLN A O 1
ATOM 1437 N N . ALA A 1 180 ? -17.540 -8.463 7.230 1.00 88.00 180 ALA A N 1
ATOM 1438 C CA . ALA A 1 180 ? -17.279 -8.756 8.637 1.00 88.00 180 ALA A CA 1
ATOM 1439 C C . ALA A 1 180 ? -16.855 -7.521 9.463 1.00 88.00 180 ALA A C 1
ATOM 1441 O O . ALA A 1 180 ? -16.827 -7.586 10.692 1.00 88.00 180 ALA A O 1
ATOM 1442 N N . ASN A 1 181 ? -16.521 -6.399 8.814 1.00 91.25 181 ASN A N 1
ATOM 1443 C CA . ASN A 1 181 ? -15.969 -5.201 9.448 1.00 91.25 181 ASN A CA 1
ATOM 1444 C C . ASN A 1 181 ? -16.827 -3.936 9.264 1.00 91.25 181 ASN A C 1
ATOM 1446 O O . ASN A 1 181 ? -16.307 -2.826 9.366 1.00 91.25 181 ASN A O 1
ATOM 1450 N N . ASN A 1 182 ? -18.146 -4.097 9.112 1.00 90.12 182 ASN A N 1
ATOM 1451 C CA . ASN A 1 182 ? -19.139 -3.017 9.002 1.00 90.12 182 ASN A CA 1
ATOM 1452 C C . ASN A 1 182 ? -19.115 -2.233 7.675 1.00 90.12 182 ASN A C 1
ATOM 1454 O O . ASN A 1 182 ? -19.549 -1.082 7.640 1.00 90.12 182 ASN A O 1
ATOM 1458 N N . GLY A 1 183 ? -18.676 -2.861 6.581 1.00 85.88 183 GLY A N 1
ATOM 1459 C CA . GLY A 1 183 ? -18.815 -2.310 5.233 1.00 85.88 183 GLY A CA 1
ATOM 1460 C C . GLY A 1 183 ? -17.530 -1.713 4.648 1.00 85.88 183 GLY A C 1
ATOM 1461 O O . GLY A 1 183 ? -16.463 -1.815 5.257 1.00 85.88 183 GLY A O 1
ATOM 1462 N N . PRO A 1 184 ? -17.617 -1.153 3.426 1.00 91.88 184 PRO A N 1
ATOM 1463 C CA . PRO A 1 184 ? -16.461 -0.779 2.618 1.00 91.88 184 PRO A CA 1
ATOM 1464 C C . PRO A 1 184 ? -15.619 0.323 3.257 1.00 91.88 184 PRO A C 1
ATOM 1466 O O . PRO A 1 184 ? -16.135 1.272 3.845 1.00 91.88 184 PRO A O 1
ATOM 1469 N N . LEU A 1 185 ? -14.300 0.192 3.101 1.00 94.25 185 LEU A N 1
ATOM 1470 C CA . LEU A 1 185 ? -13.319 1.187 3.537 1.00 94.25 185 LEU A CA 1
ATOM 1471 C C . LEU A 1 185 ? -13.289 2.405 2.615 1.00 94.25 185 LEU A C 1
ATOM 1473 O O . LEU A 1 185 ? -12.952 3.500 3.060 1.00 94.25 185 LEU A O 1
ATOM 1477 N N . LEU A 1 186 ? -13.587 2.191 1.334 1.00 96.50 186 LEU A N 1
ATOM 1478 C CA . LEU A 1 186 ? -13.513 3.186 0.271 1.00 96.50 186 LEU A CA 1
ATOM 1479 C C . LEU A 1 186 ? -14.802 3.179 -0.545 1.00 96.50 186 LEU A C 1
ATOM 1481 O O . LEU A 1 186 ? -15.457 2.150 -0.689 1.00 96.50 186 LEU A O 1
ATOM 1485 N N . THR A 1 187 ? -15.145 4.309 -1.149 1.00 96.62 187 THR A N 1
ATOM 1486 C CA . THR A 1 187 ? -16.172 4.336 -2.191 1.00 96.62 187 THR A CA 1
ATOM 1487 C C . THR A 1 187 ? -15.568 3.948 -3.547 1.00 96.62 187 THR A C 1
ATOM 1489 O O . THR A 1 187 ? -14.381 4.192 -3.795 1.00 96.62 187 THR A O 1
ATOM 1492 N N . PRO A 1 188 ? -16.368 3.399 -4.480 1.00 96.38 188 PRO A N 1
ATOM 1493 C CA . PRO A 1 188 ? -15.915 3.176 -5.854 1.00 96.38 188 PRO A CA 1
ATOM 1494 C C . PRO A 1 188 ? -15.391 4.452 -6.530 1.00 96.38 188 PRO A C 1
ATOM 1496 O O . PRO A 1 188 ? -14.447 4.402 -7.315 1.00 96.38 188 PRO A O 1
ATOM 1499 N N . GLU A 1 189 ? -15.971 5.608 -6.198 1.00 96.69 189 GLU A N 1
ATOM 1500 C CA . GLU A 1 189 ? -15.530 6.912 -6.694 1.00 96.69 189 GLU A CA 1
ATOM 1501 C C . GLU A 1 189 ? -14.123 7.270 -6.198 1.00 96.69 189 GLU A C 1
ATOM 1503 O O . GLU A 1 189 ? -13.278 7.655 -7.006 1.00 96.69 189 GLU A O 1
ATOM 1508 N N . GLN A 1 190 ? -13.833 7.076 -4.905 1.00 96.19 190 GLN A N 1
ATOM 1509 C CA . GLN A 1 190 ? -12.488 7.292 -4.357 1.00 96.19 190 GLN A CA 1
ATOM 1510 C C . GLN A 1 190 ? -11.452 6.430 -5.083 1.00 96.19 190 GLN A C 1
ATOM 1512 O O . GLN A 1 190 ? -10.414 6.941 -5.504 1.00 96.19 190 GLN A O 1
ATOM 1517 N N . VAL A 1 191 ? -11.753 5.143 -5.290 1.00 97.44 191 VAL A N 1
ATOM 1518 C CA . VAL A 1 191 ? -10.856 4.224 -6.008 1.00 97.44 191 VAL A CA 1
ATOM 1519 C C . VAL A 1 191 ? -10.621 4.702 -7.442 1.00 97.44 191 VAL A C 1
ATOM 1521 O O . VAL A 1 191 ? -9.473 4.848 -7.858 1.00 97.44 191 VAL A O 1
ATOM 1524 N N . ASN A 1 192 ? -11.682 5.012 -8.188 1.00 97.19 192 ASN A N 1
ATOM 1525 C CA . ASN A 1 192 ? -11.558 5.458 -9.577 1.00 97.19 192 ASN A CA 1
ATOM 1526 C C . ASN A 1 192 ? -10.771 6.770 -9.705 1.00 97.19 192 ASN A C 1
ATOM 1528 O O . ASN A 1 192 ? -9.920 6.880 -10.588 1.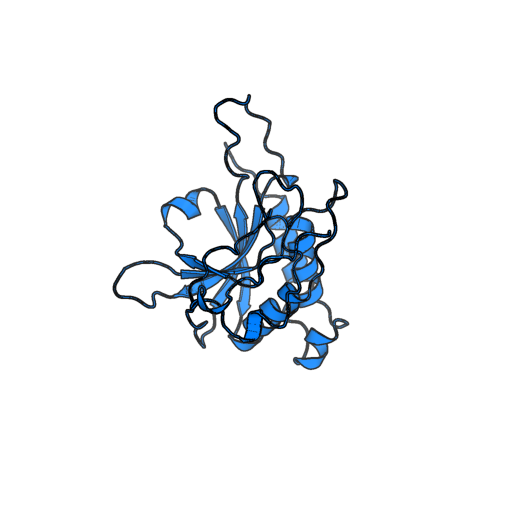00 97.19 192 ASN A O 1
ATOM 1532 N N . ASN A 1 193 ? -10.995 7.731 -8.805 1.00 96.81 193 ASN A N 1
ATOM 1533 C CA . ASN A 1 193 ? -10.293 9.015 -8.811 1.00 96.81 193 ASN A CA 1
ATOM 1534 C C . ASN A 1 193 ? -8.794 8.856 -8.531 1.00 96.81 193 ASN A C 1
ATOM 1536 O O . ASN A 1 193 ? -7.973 9.485 -9.202 1.00 96.81 193 ASN A O 1
ATOM 1540 N N . VAL A 1 194 ? -8.426 8.006 -7.569 1.00 96.88 194 VAL A N 1
ATOM 1541 C CA . VAL A 1 194 ? -7.021 7.715 -7.248 1.00 96.88 194 VAL A CA 1
ATOM 1542 C C . VAL A 1 194 ? -6.329 7.033 -8.428 1.00 96.88 194 VAL A C 1
ATOM 1544 O O . VAL A 1 194 ? -5.248 7.455 -8.840 1.00 96.88 194 VAL A O 1
ATOM 1547 N N . LEU A 1 195 ? -6.960 6.011 -9.014 1.00 96.44 195 LEU A N 1
ATOM 1548 C CA . LEU A 1 195 ? -6.399 5.270 -10.148 1.00 96.44 195 LEU A CA 1
ATOM 1549 C C . LEU A 1 195 ? -6.282 6.139 -11.405 1.00 96.44 195 LEU A C 1
ATOM 1551 O O . LEU A 1 195 ? -5.307 6.017 -12.149 1.00 96.44 195 LEU A O 1
ATOM 1555 N N . PHE A 1 196 ? -7.257 7.021 -11.644 1.00 95.62 196 PHE A N 1
ATOM 1556 C CA . PHE A 1 196 ? -7.202 7.986 -12.737 1.00 95.62 196 PHE A CA 1
ATOM 1557 C C . PHE A 1 196 ? -6.020 8.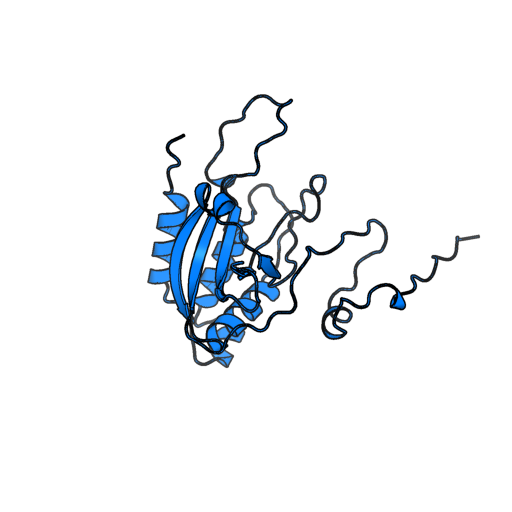940 -12.564 1.00 95.62 196 PHE A C 1
ATOM 1559 O O . PHE A 1 196 ? -5.247 9.115 -13.502 1.00 95.62 196 PHE A O 1
ATOM 1566 N N . GLN A 1 197 ? -5.836 9.517 -11.373 1.00 94.31 197 GLN A N 1
ATOM 1567 C CA . GLN A 1 197 ? -4.688 10.385 -11.101 1.00 94.31 197 GLN A CA 1
ATOM 1568 C C . GLN A 1 197 ? -3.370 9.634 -11.297 1.00 94.31 197 GLN A C 1
ATOM 1570 O O . GLN A 1 197 ? -2.512 10.111 -12.033 1.00 94.31 197 GLN A O 1
ATOM 1575 N N . ALA A 1 198 ? -3.245 8.429 -10.735 1.00 93.69 198 ALA A N 1
ATOM 1576 C CA . ALA A 1 198 ? -2.013 7.645 -10.789 1.00 93.69 198 ALA A CA 1
ATOM 1577 C C . ALA A 1 198 ? -1.562 7.313 -12.219 1.00 93.69 198 ALA A C 1
ATOM 1579 O O . ALA A 1 198 ? -0.375 7.383 -12.529 1.00 93.69 198 ALA A O 1
ATOM 1580 N N . ARG A 1 199 ? -2.511 7.001 -13.108 1.00 91.62 199 ARG A N 1
ATOM 1581 C CA . ARG A 1 199 ? -2.239 6.699 -14.524 1.00 91.62 199 ARG A CA 1
ATOM 1582 C C . ARG A 1 199 ? -1.922 7.931 -15.368 1.00 91.62 199 ARG A C 1
ATOM 1584 O O . ARG A 1 199 ? -1.332 7.793 -16.433 1.00 91.62 199 ARG A O 1
ATOM 1591 N N . ASN A 1 200 ? -2.332 9.114 -14.917 1.00 90.62 200 ASN A N 1
ATOM 1592 C CA . ASN A 1 200 ? -2.131 10.374 -15.631 1.00 90.62 200 ASN A CA 1
ATOM 1593 C C . ASN A 1 200 ? -0.970 11.206 -15.076 1.00 90.62 200 ASN A C 1
ATOM 1595 O O . ASN A 1 200 ? -0.777 12.338 -15.526 1.00 90.62 200 ASN A O 1
ATOM 1599 N N . ILE A 1 201 ? -0.188 10.676 -14.129 1.00 87.31 201 ILE A N 1
ATOM 1600 C CA . ILE A 1 201 ? 1.045 11.333 -13.693 1.00 87.31 201 ILE A CA 1
ATOM 1601 C C . ILE A 1 201 ? 1.982 11.415 -14.896 1.00 87.31 201 ILE A C 1
ATOM 1603 O O . ILE A 1 201 ? 2.498 10.411 -15.385 1.00 87.31 201 ILE A O 1
ATOM 1607 N N . LYS A 1 202 ? 2.204 12.641 -15.363 1.00 73.12 202 LYS A N 1
ATOM 1608 C CA . LYS A 1 202 ? 3.271 12.966 -16.300 1.00 73.12 202 LYS A CA 1
ATOM 1609 C C . LYS A 1 202 ? 4.484 13.344 -15.469 1.00 73.12 202 LYS A C 1
ATOM 1611 O O . LYS A 1 202 ? 4.418 14.301 -14.705 1.00 73.12 202 LYS A O 1
ATOM 1616 N N . HIS A 1 203 ? 5.577 12.608 -15.618 1.00 61.81 203 HIS A N 1
ATOM 1617 C CA . HIS A 1 203 ? 6.868 13.149 -15.226 1.00 61.81 203 HIS A CA 1
ATOM 1618 C C . HIS A 1 203 ? 7.328 14.075 -16.350 1.00 61.81 203 HIS A C 1
ATOM 1620 O O . HIS A 1 203 ? 7.589 13.624 -17.465 1.00 61.81 203 HIS A O 1
ATOM 1626 N N . GLU A 1 204 ? 7.367 15.375 -16.067 1.00 46.00 204 GLU A N 1
ATOM 1627 C CA . GLU A 1 204 ? 8.239 16.282 -16.807 1.00 46.00 204 GLU A CA 1
ATOM 1628 C C . GLU A 1 204 ? 9.669 15.878 -16.426 1.00 46.00 204 GLU A C 1
ATOM 1630 O O . GLU A 1 204 ? 10.063 16.006 -15.267 1.00 46.00 204 GLU A O 1
ATOM 1635 N N . VAL A 1 205 ? 10.369 15.243 -17.369 1.00 42.06 205 VAL A N 1
ATOM 1636 C CA . VAL A 1 205 ? 11.792 14.886 -17.259 1.00 42.06 205 VAL A CA 1
ATOM 1637 C C . VAL A 1 205 ? 12.629 16.088 -17.661 1.00 42.06 205 VAL A C 1
ATOM 1639 O O . VAL A 1 205 ? 12.292 16.690 -18.707 1.00 42.06 205 VAL A O 1
#

Organism: Sphaerobolus stellatus (strain SS14) (NCBI:txid990650)

Radius of gyration: 18.68 Å; chains: 1; bounding box: 46×59×42 Å

Foldseek 3Di:
DDDDDPDDDPVVCPPDDPVPVVPDPDDDPDPLDQDDFDPDDQDQDWWFKWKKWFAADDDDPPDDDDPGDLQRIFIKIKTWSQDPDPDPWTKMWIFWWDASDPPGPFTDGSAIGIDTDDPVRCVRMDIGTLDTDGPLLVVLLSVLRVPQDGDGCPVPDDGLNSVLNSQVLLQDQPNPSQVVVPHHSHHPVSSVVNNVVSSPDDPPD

pLDDT: mean 80.35, std 18.7, range [37.06, 98.12]